Protein AF-A0A955DD51-F1 (afdb_monomer_lite)

Structure (mmCIF, N/CA/C/O backbone):
data_AF-A0A955DD51-F1
#
_entry.id   AF-A0A955DD51-F1
#
loop_
_ato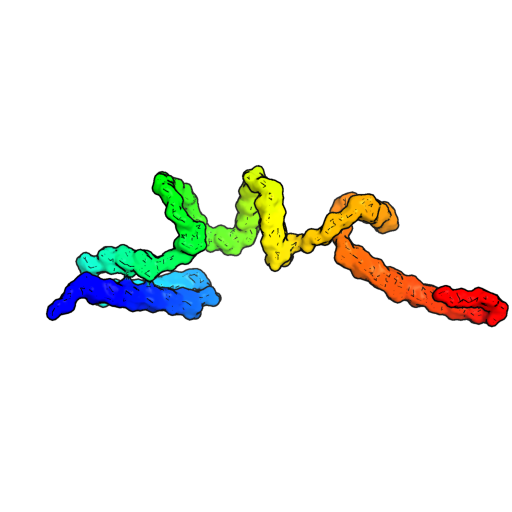m_site.group_PDB
_atom_site.id
_atom_site.type_symbol
_atom_site.label_atom_id
_atom_site.label_alt_id
_atom_site.label_comp_id
_atom_site.label_asym_id
_atom_site.label_entity_id
_atom_site.label_seq_id
_atom_site.pdbx_PDB_ins_code
_atom_site.Cartn_x
_atom_site.Cartn_y
_atom_site.Cartn_z
_atom_site.occupancy
_atom_site.B_iso_or_equiv
_atom_site.auth_seq_id
_atom_site.auth_comp_id
_atom_site.auth_asym_id
_atom_site.auth_atom_id
_atom_site.pdbx_PDB_model_num
ATOM 1 N N . MET A 1 1 ? -23.361 -19.196 46.916 1.00 44.22 1 MET A N 1
ATOM 2 C CA . MET A 1 1 ? -24.026 -18.060 46.249 1.00 44.22 1 MET A CA 1
ATOM 3 C C . MET A 1 1 ? -22.933 -17.326 45.489 1.00 44.22 1 MET A C 1
ATOM 5 O O . MET A 1 1 ? -22.024 -16.816 46.130 1.00 44.22 1 MET A O 1
ATOM 9 N N . GLY A 1 2 ? -22.883 -17.480 44.163 1.00 57.22 2 GLY A N 1
ATOM 10 C CA . GLY A 1 2 ? -21.822 -16.887 43.344 1.00 57.22 2 GLY A CA 1
ATOM 11 C C . GLY A 1 2 ? -21.969 -15.371 43.321 1.00 57.22 2 GLY A C 1
ATOM 12 O O . GLY A 1 2 ? -23.087 -14.872 43.263 1.00 57.22 2 GLY A O 1
ATOM 13 N N . ASP A 1 3 ? -20.855 -14.658 43.424 1.00 72.94 3 ASP A N 1
ATOM 14 C CA . ASP A 1 3 ? -20.822 -13.202 43.313 1.00 72.94 3 ASP A CA 1
ATOM 15 C C . ASP A 1 3 ? -21.352 -12.790 41.921 1.00 72.94 3 ASP A C 1
ATOM 17 O O . ASP A 1 3 ? -20.747 -13.193 40.918 1.00 72.94 3 ASP A O 1
ATOM 21 N N . PRO A 1 4 ? -22.477 -12.051 41.823 1.00 72.69 4 PRO A N 1
ATOM 22 C CA . PRO A 1 4 ? -23.107 -11.711 40.545 1.00 72.69 4 PRO A CA 1
ATOM 23 C C . PRO A 1 4 ? -22.164 -10.935 39.616 1.00 72.69 4 PRO A C 1
ATOM 25 O O . PRO A 1 4 ? -22.251 -11.078 38.398 1.00 72.69 4 PRO A O 1
ATOM 28 N N . ALA A 1 5 ? -21.201 -10.192 40.173 1.00 72.69 5 ALA A N 1
ATOM 29 C CA . ALA A 1 5 ? -20.178 -9.500 39.395 1.00 72.69 5 ALA A CA 1
ATOM 30 C C . ALA A 1 5 ? -19.213 -10.475 38.694 1.00 72.69 5 ALA A C 1
ATOM 32 O O . ALA A 1 5 ? -18.822 -10.263 37.548 1.00 72.69 5 ALA A O 1
ATOM 33 N N . ARG A 1 6 ? -18.852 -11.590 39.346 1.00 76.81 6 ARG A N 1
ATOM 34 C CA . ARG A 1 6 ? -17.963 -12.607 38.754 1.00 76.81 6 ARG A CA 1
ATOM 35 C C . ARG A 1 6 ? -18.651 -13.420 37.666 1.00 76.81 6 ARG A C 1
ATOM 37 O O . ARG A 1 6 ? -17.994 -13.817 36.707 1.00 76.81 6 ARG A O 1
ATOM 44 N N . GLU A 1 7 ? -19.943 -13.690 37.825 1.00 80.75 7 GLU A N 1
ATOM 45 C CA . GLU A 1 7 ? -20.720 -14.405 36.811 1.00 80.75 7 GLU A CA 1
ATOM 46 C C . GLU A 1 7 ? -20.885 -13.551 35.550 1.00 80.75 7 GLU A C 1
ATOM 48 O O . GLU A 1 7 ? -20.634 -14.030 34.445 1.00 8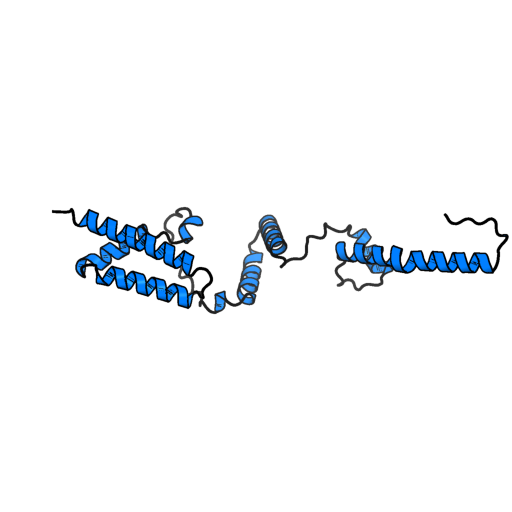0.75 7 GLU A O 1
ATOM 53 N N . ARG A 1 8 ? -21.161 -12.251 35.718 1.00 78.44 8 ARG A N 1
ATOM 54 C CA . ARG A 1 8 ? -21.202 -11.294 34.608 1.00 78.44 8 ARG A CA 1
ATOM 55 C C . ARG A 1 8 ? -19.861 -11.186 33.887 1.00 78.44 8 ARG A C 1
ATOM 57 O O . ARG A 1 8 ? -19.821 -11.353 32.673 1.00 78.44 8 ARG A O 1
ATOM 64 N N . ALA A 1 9 ? -18.755 -11.034 34.618 1.00 80.56 9 ALA A N 1
ATOM 65 C CA . ALA A 1 9 ? -17.420 -10.959 34.022 1.00 80.56 9 ALA A CA 1
ATOM 66 C C . ALA A 1 9 ? -17.069 -12.207 33.183 1.00 80.56 9 ALA A C 1
ATOM 68 O O . ALA A 1 9 ? -16.440 -12.105 32.129 1.00 80.56 9 ALA A O 1
ATOM 69 N N . ARG A 1 10 ? -17.507 -13.402 33.610 1.00 83.31 10 ARG A N 1
ATOM 70 C CA . ARG A 1 10 ? -17.346 -14.642 32.828 1.00 83.31 10 ARG A CA 1
ATOM 71 C C . ARG A 1 10 ? -18.184 -14.632 31.555 1.00 83.31 10 ARG A C 1
ATOM 73 O O . ARG A 1 10 ? -17.684 -15.030 30.503 1.00 83.31 10 ARG A O 1
ATOM 80 N N . GLN A 1 11 ? -19.434 -14.183 31.639 1.00 83.19 11 GLN A N 1
ATOM 81 C CA . GLN A 1 11 ? -20.319 -14.066 30.479 1.00 83.19 11 GLN A CA 1
ATOM 82 C C . GLN A 1 11 ? -19.786 -13.047 29.468 1.00 83.19 11 GLN A C 1
ATOM 84 O O . GLN A 1 11 ? -19.757 -13.333 28.270 1.00 83.19 11 GLN A O 1
ATOM 89 N N . VAL A 1 12 ? -19.283 -11.909 29.946 1.00 86.00 12 VAL A N 1
ATOM 90 C CA . VAL A 1 12 ? -18.617 -10.887 29.133 1.00 86.00 12 VAL A CA 1
ATOM 91 C C . VAL A 1 12 ? -17.391 -11.471 28.431 1.00 86.00 12 VAL A C 1
ATOM 93 O O . VAL A 1 12 ? -17.285 -11.382 27.211 1.00 86.00 12 VAL A O 1
ATOM 96 N N . ALA A 1 13 ? -16.501 -12.149 29.162 1.00 83.69 13 ALA A N 1
ATOM 97 C CA . ALA A 1 13 ? -15.299 -12.751 28.582 1.00 83.69 13 ALA A CA 1
ATOM 98 C C . ALA A 1 13 ? -15.627 -13.829 27.533 1.00 83.69 13 ALA A C 1
ATOM 100 O O . ALA A 1 13 ? -14.990 -13.893 26.479 1.00 83.69 13 ALA A O 1
ATOM 101 N N . SER A 1 14 ? -16.641 -14.659 27.797 1.00 85.25 14 SER A N 1
ATOM 102 C CA . SER A 1 14 ? -17.125 -15.669 26.850 1.00 85.25 14 SER A CA 1
ATOM 103 C C . SER A 1 14 ? -17.685 -15.025 25.581 1.00 85.25 14 SER A C 1
ATOM 105 O O . SER A 1 14 ? -17.377 -15.477 24.479 1.00 85.25 14 SER A O 1
ATOM 107 N N . THR A 1 15 ? -18.486 -13.969 25.729 1.00 86.19 15 THR A N 1
ATOM 108 C CA . THR A 1 15 ? -19.096 -13.243 24.606 1.00 86.19 15 THR A CA 1
ATOM 109 C C . THR A 1 15 ? -18.028 -12.530 23.782 1.00 86.19 15 THR A C 1
ATOM 111 O O . THR A 1 15 ? -17.986 -12.698 22.568 1.00 86.19 15 THR A O 1
ATOM 114 N N . ALA A 1 16 ? -17.079 -11.845 24.424 1.00 85.94 16 ALA A N 1
ATOM 115 C CA . ALA A 1 16 ? -15.953 -11.206 23.746 1.00 85.94 16 ALA A CA 1
ATOM 116 C C . ALA A 1 16 ? -15.126 -12.212 22.930 1.00 85.94 16 ALA A C 1
ATOM 118 O O . ALA A 1 16 ? -14.767 -11.941 21.787 1.00 85.94 16 ALA A O 1
ATOM 119 N N . ASN A 1 17 ? -14.847 -13.399 23.478 1.00 85.50 17 ASN A N 1
ATOM 120 C CA . ASN A 1 17 ? -14.121 -14.434 22.741 1.00 85.50 17 ASN A CA 1
ATOM 121 C C . ASN A 1 17 ? -14.920 -14.953 21.534 1.00 85.50 17 ASN A C 1
ATOM 123 O O . ASN A 1 17 ? -14.366 -15.179 20.462 1.00 85.50 17 ASN A O 1
ATOM 127 N N . ARG A 1 18 ? -16.238 -15.099 21.689 1.00 85.69 18 ARG A N 1
ATOM 128 C CA . ARG A 1 18 ? -17.134 -15.531 20.614 1.00 85.69 18 ARG A CA 1
ATOM 129 C C . ARG A 1 18 ? -17.194 -14.514 19.477 1.00 85.69 18 ARG A C 1
ATOM 131 O O . ARG A 1 18 ? -17.066 -14.902 18.322 1.00 85.69 18 ARG A O 1
ATOM 138 N N . LEU A 1 19 ? -17.288 -13.228 19.805 1.00 88.31 19 LEU A N 1
ATOM 139 C CA . LEU A 1 19 ? -17.237 -12.145 18.823 1.00 88.31 19 LEU A CA 1
ATOM 140 C C . LEU A 1 19 ? -15.903 -12.129 18.063 1.00 88.31 19 LEU A C 1
ATOM 142 O O . LEU A 1 19 ? -15.889 -11.863 16.865 1.00 88.31 19 LEU A O 1
ATOM 146 N N . ARG A 1 20 ? -14.783 -12.472 18.718 1.00 86.75 20 ARG A N 1
ATOM 147 C CA . ARG A 1 20 ? -13.480 -12.590 18.038 1.00 86.75 20 ARG A CA 1
ATOM 148 C C . ARG A 1 20 ? -13.462 -13.748 17.045 1.00 86.75 20 ARG A C 1
ATOM 150 O O . ARG A 1 20 ? -12.916 -13.589 15.963 1.00 86.75 20 ARG A O 1
ATOM 157 N N . LEU A 1 21 ? -14.070 -14.883 17.389 1.00 86.50 21 LEU A N 1
ATOM 158 C CA . LEU A 1 21 ? -14.201 -16.010 16.461 1.00 86.50 21 LEU A CA 1
ATOM 159 C C . LEU A 1 21 ? -15.057 -15.635 15.250 1.00 86.50 21 LEU A C 1
ATOM 161 O O . LEU A 1 21 ? -14.635 -15.879 14.131 1.00 86.50 21 LEU A O 1
ATOM 165 N N . VAL A 1 22 ? -16.183 -14.944 15.455 1.00 86.81 22 VAL A N 1
ATOM 166 C CA . VAL A 1 22 ? -17.022 -14.443 14.351 1.00 86.81 22 VAL A CA 1
ATOM 167 C C . VAL A 1 22 ? -16.236 -13.482 13.448 1.00 86.81 22 VAL A C 1
ATOM 169 O O . VAL A 1 22 ? -16.310 -13.585 12.230 1.00 86.81 22 VAL A O 1
ATOM 172 N N . GLN A 1 23 ? -15.427 -12.580 14.008 1.00 84.12 23 GLN A N 1
ATOM 173 C CA . GLN A 1 23 ? -14.566 -11.705 13.199 1.00 84.12 23 GLN A CA 1
ATOM 174 C C . GLN A 1 23 ? -13.557 -12.482 12.341 1.00 84.12 23 GLN A C 1
ATOM 176 O O . GLN A 1 23 ? -13.276 -12.068 11.221 1.00 84.12 23 GLN A O 1
ATOM 181 N N . ILE A 1 24 ? -13.012 -13.586 12.860 1.00 86.44 24 ILE A N 1
ATOM 182 C CA . ILE A 1 24 ? -12.052 -14.435 12.141 1.00 86.44 24 ILE A CA 1
ATOM 183 C C . ILE A 1 24 ? -12.766 -15.261 11.064 1.00 86.44 24 ILE A C 1
ATOM 185 O O . ILE A 1 24 ? -12.338 -15.258 9.915 1.00 86.44 24 ILE A O 1
ATOM 189 N N . ASP A 1 25 ? -13.864 -15.928 11.421 1.00 85.25 25 ASP A N 1
ATOM 190 C CA . ASP A 1 25 ? -14.600 -16.836 10.535 1.00 85.25 25 ASP A CA 1
ATOM 191 C C . ASP A 1 25 ? -15.252 -16.094 9.355 1.00 85.25 25 ASP A C 1
ATOM 193 O O . ASP A 1 25 ? -15.393 -16.655 8.272 1.00 85.25 25 ASP A O 1
ATOM 197 N N . PHE A 1 26 ? -15.618 -14.822 9.547 1.00 86.06 26 PHE A N 1
ATOM 198 C CA . PHE A 1 26 ? -16.271 -13.977 8.540 1.00 86.06 26 PHE A CA 1
ATOM 199 C C . PHE A 1 26 ? -15.353 -12.849 8.027 1.00 86.06 26 PHE A C 1
ATOM 201 O O . PHE A 1 26 ? -15.831 -11.803 7.571 1.00 86.06 26 PHE A O 1
ATOM 208 N N . ALA A 1 27 ? -14.030 -13.031 8.102 1.00 82.56 27 ALA A N 1
ATOM 209 C CA . ALA A 1 27 ? -13.045 -12.046 7.643 1.00 82.56 27 ALA A CA 1
ATOM 210 C C . ALA A 1 27 ? -13.078 -11.818 6.117 1.00 82.56 27 ALA A C 1
ATOM 212 O O . ALA A 1 27 ? -12.857 -10.692 5.667 1.00 82.56 27 ALA A O 1
ATOM 213 N N . ASP A 1 28 ? -13.407 -12.853 5.342 1.00 84.44 28 ASP A N 1
ATOM 214 C CA . ASP A 1 28 ? -13.476 -12.804 3.872 1.00 84.44 28 ASP A CA 1
ATOM 215 C C . ASP A 1 28 ? -14.855 -12.370 3.342 1.00 84.44 28 ASP A C 1
ATOM 217 O O . ASP A 1 28 ? -15.022 -12.084 2.157 1.00 84.44 28 ASP A O 1
ATOM 221 N N . GLU A 1 29 ? -15.850 -12.303 4.227 1.00 89.44 29 GLU A N 1
ATOM 222 C CA . GLU A 1 29 ? -17.224 -11.929 3.897 1.00 89.44 29 GLU A CA 1
ATOM 223 C C . GLU A 1 29 ? -17.411 -10.409 3.862 1.00 89.44 29 GLU A C 1
ATOM 225 O O . GLU A 1 29 ? -16.611 -9.637 4.410 1.00 89.44 29 GLU A O 1
ATOM 230 N N . SER A 1 30 ? -18.503 -9.967 3.229 1.00 86.31 30 SER A N 1
ATOM 231 C CA . SER A 1 30 ? -18.831 -8.542 3.129 1.00 86.31 30 SER A CA 1
ATOM 232 C C . SER A 1 30 ? -19.012 -7.907 4.520 1.00 86.31 30 SER A C 1
ATOM 234 O O . SER A 1 30 ? -19.438 -8.577 5.468 1.00 86.31 30 SER A O 1
ATOM 236 N N . PRO A 1 31 ? -18.721 -6.601 4.673 1.00 78.81 31 PRO A N 1
ATOM 237 C CA . PRO A 1 31 ? -18.843 -5.926 5.963 1.00 78.81 31 PRO A CA 1
ATOM 238 C C . PRO A 1 31 ? -20.282 -5.943 6.497 1.00 78.81 31 PRO A C 1
ATOM 240 O O . PRO A 1 31 ? -20.473 -6.058 7.703 1.00 78.81 31 PRO A O 1
ATOM 243 N N . GLU A 1 32 ? -21.289 -5.896 5.620 1.00 83.50 32 GLU A N 1
ATOM 244 C CA . GLU A 1 32 ? -22.702 -5.995 6.004 1.00 83.50 32 GLU A CA 1
ATOM 245 C C . GLU A 1 32 ? -23.035 -7.373 6.584 1.00 83.50 32 GLU A C 1
ATOM 247 O O . GLU A 1 32 ? -23.684 -7.472 7.624 1.00 83.50 32 GLU A O 1
ATOM 252 N N . VAL A 1 33 ? -22.551 -8.440 5.938 1.00 81.69 33 VAL A N 1
ATOM 253 C CA . VAL A 1 33 ? -22.745 -9.820 6.400 1.00 81.69 33 VAL A CA 1
ATOM 254 C C . VAL A 1 33 ? -22.064 -10.013 7.754 1.00 81.69 33 VAL A C 1
ATOM 256 O O . VAL A 1 33 ? -22.681 -10.506 8.697 1.00 81.69 33 VAL A O 1
ATOM 259 N N . ARG A 1 34 ? -20.820 -9.547 7.890 1.00 84.19 34 ARG A N 1
ATOM 260 C CA . ARG A 1 34 ? -20.068 -9.606 9.148 1.00 84.19 34 ARG A CA 1
ATOM 261 C C . ARG A 1 34 ? -20.761 -8.843 10.275 1.00 84.19 34 ARG A C 1
ATOM 263 O O . ARG A 1 34 ? -20.853 -9.353 11.389 1.00 84.19 34 ARG A O 1
ATOM 270 N N . GLN A 1 35 ? -21.266 -7.641 9.994 1.00 84.44 35 GLN A N 1
ATOM 271 C CA . GLN A 1 35 ? -21.995 -6.833 10.968 1.00 84.44 35 GLN A CA 1
ATOM 272 C C . GLN A 1 35 ? -23.255 -7.550 11.456 1.00 84.44 35 GLN A C 1
ATOM 274 O O . GLN A 1 35 ? -23.498 -7.569 12.661 1.00 84.44 35 GLN A O 1
ATOM 279 N N . GLN A 1 36 ? -24.012 -8.179 10.554 1.00 89.00 36 GLN A N 1
ATOM 280 C CA . GLN A 1 36 ? -25.213 -8.922 10.930 1.00 89.00 36 GLN A CA 1
ATOM 281 C C . GLN A 1 36 ? -24.893 -10.039 11.932 1.00 89.00 36 GLN A C 1
ATOM 283 O O . GLN A 1 36 ? -25.526 -10.115 12.980 1.00 89.00 36 GLN A O 1
ATOM 288 N N . TYR A 1 37 ? -23.856 -10.843 11.679 1.00 89.00 37 TYR A N 1
ATOM 289 C CA . TYR A 1 37 ? -23.474 -11.924 12.595 1.00 89.00 37 TYR A CA 1
ATOM 290 C C . TYR A 1 37 ? -23.003 -11.427 13.967 1.00 89.00 37 TYR A C 1
ATOM 292 O O . TYR A 1 37 ? -23.252 -12.079 14.982 1.00 89.00 37 TYR A O 1
ATOM 300 N N . LEU A 1 38 ? -22.333 -10.274 14.022 1.00 87.12 38 LEU A N 1
ATOM 301 C CA . LEU A 1 38 ? -21.928 -9.666 15.291 1.00 87.12 38 LEU A CA 1
ATOM 302 C C . LEU A 1 38 ? -23.137 -9.174 16.087 1.00 87.12 38 LEU A C 1
ATOM 304 O O . LEU A 1 38 ? -23.196 -9.397 17.295 1.00 87.12 38 LEU A O 1
ATOM 308 N N . VAL A 1 39 ? -24.100 -8.537 15.414 1.00 88.31 39 VAL A N 1
ATOM 309 C CA . VAL A 1 39 ? -25.355 -8.094 16.033 1.00 88.31 39 VAL A CA 1
ATOM 310 C C . VAL A 1 39 ? -26.128 -9.296 16.570 1.00 88.31 39 VAL A C 1
ATOM 312 O O . VAL A 1 39 ? -26.482 -9.298 17.747 1.00 88.31 39 VAL A O 1
ATOM 315 N N . ASP A 1 40 ? -26.293 -10.350 15.770 1.00 89.75 40 ASP A N 1
ATOM 316 C CA . ASP A 1 40 ? -27.010 -11.565 16.168 1.00 89.75 40 ASP A CA 1
ATOM 317 C C . ASP A 1 40 ? -26.376 -12.235 17.405 1.00 89.75 40 ASP A C 1
ATOM 319 O O . ASP A 1 40 ? -27.076 -12.737 18.294 1.00 89.75 40 ASP A O 1
ATOM 323 N N . GLU A 1 41 ? -25.042 -12.241 17.500 1.00 89.19 41 GLU A N 1
ATOM 324 C CA . GLU A 1 41 ? -24.333 -12.825 18.643 1.00 89.19 41 GLU A CA 1
ATOM 325 C C . GLU A 1 41 ? -24.455 -11.951 19.906 1.00 89.19 41 GLU A C 1
ATOM 327 O O . GLU A 1 41 ? -24.648 -12.483 21.005 1.00 89.19 41 GLU A O 1
ATOM 332 N N . ILE A 1 42 ? -24.427 -10.618 19.768 1.00 89.06 42 ILE A N 1
ATOM 333 C CA . ILE A 1 42 ? -24.686 -9.687 20.879 1.00 89.06 42 ILE A CA 1
ATOM 334 C C . ILE A 1 42 ? -26.138 -9.816 21.355 1.00 89.06 42 ILE A C 1
ATOM 336 O O . ILE A 1 42 ? -26.375 -9.917 22.559 1.00 89.06 42 ILE A O 1
ATOM 340 N N . GLU A 1 43 ? -27.113 -9.878 20.447 1.00 89.81 43 GLU A N 1
ATOM 341 C CA . GLU A 1 43 ? -28.526 -10.069 20.792 1.00 89.81 43 GLU A CA 1
ATOM 342 C C . GLU A 1 43 ? -28.754 -11.392 21.530 1.00 89.81 43 GLU A C 1
ATOM 344 O O . GLU A 1 43 ? -29.445 -11.437 22.555 1.00 89.81 43 GLU A O 1
ATOM 349 N N . ARG A 1 44 ? -28.107 -12.474 21.080 1.00 87.44 44 ARG A N 1
ATOM 350 C CA . ARG A 1 44 ? -28.115 -13.756 21.795 1.00 87.44 44 ARG A CA 1
ATOM 351 C C . ARG A 1 44 ? -27.547 -13.640 23.200 1.00 87.44 44 ARG A C 1
ATOM 353 O O . ARG A 1 44 ? -28.128 -14.221 24.119 1.00 87.44 44 ARG A O 1
ATOM 360 N N . ALA A 1 45 ? -26.450 -12.915 23.388 1.00 86.31 45 ALA A N 1
ATOM 361 C CA . ALA A 1 45 ? -25.880 -12.695 24.712 1.00 86.31 45 ALA A CA 1
ATOM 362 C C . ALA A 1 45 ? -26.830 -11.868 25.599 1.00 86.31 45 ALA A C 1
ATOM 364 O O . ALA A 1 45 ? -27.141 -12.283 26.713 1.00 86.31 45 ALA A O 1
ATOM 365 N N . LEU A 1 46 ? -27.390 -10.774 25.075 1.00 87.31 46 LEU A N 1
ATOM 366 C CA . LEU A 1 46 ? -28.332 -9.903 25.788 1.00 87.31 46 LEU A CA 1
ATOM 367 C C . LEU A 1 46 ? -29.647 -10.595 26.161 1.00 87.31 46 LEU A C 1
ATOM 369 O O . LEU A 1 46 ? -30.250 -10.255 27.181 1.00 87.31 46 LEU A O 1
ATOM 373 N N . SER A 1 47 ? -30.088 -11.579 25.373 1.00 86.44 47 SER A N 1
ATOM 374 C CA . SER A 1 47 ? -31.275 -12.384 25.689 1.00 86.44 47 SER A CA 1
ATOM 375 C C . SER A 1 47 ? -31.113 -13.224 26.964 1.00 86.44 47 SER A C 1
ATOM 377 O O . SER A 1 47 ? -32.107 -13.579 27.594 1.00 86.44 47 SER A O 1
ATOM 379 N N . ARG A 1 48 ? -29.868 -13.521 27.361 1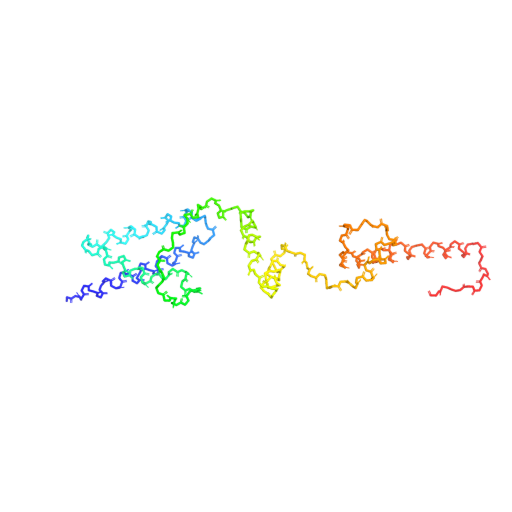.00 83.81 48 ARG A N 1
ATOM 380 C CA . ARG A 1 48 ? -29.522 -14.310 28.555 1.00 83.81 48 ARG A CA 1
ATOM 381 C C . ARG A 1 48 ? -29.202 -13.445 29.775 1.00 83.81 48 ARG A C 1
ATOM 383 O O . ARG A 1 48 ? -29.037 -13.989 30.863 1.00 83.81 48 ARG A O 1
ATOM 390 N N . THR A 1 49 ? -29.119 -12.130 29.589 1.00 84.44 49 THR A N 1
ATOM 391 C CA . THR A 1 49 ? -28.789 -11.155 30.630 1.00 84.44 49 THR A CA 1
ATOM 392 C C . THR A 1 49 ? -30.057 -10.460 31.119 1.00 84.44 49 THR A C 1
ATOM 394 O O . THR A 1 49 ? -30.906 -10.054 30.316 1.00 84.44 49 THR A O 1
ATOM 397 N N . ASP A 1 50 ? -30.170 -10.289 32.439 1.00 84.94 50 ASP A N 1
ATOM 398 C CA . ASP A 1 50 ? -31.268 -9.541 33.055 1.00 84.94 50 ASP A CA 1
ATOM 399 C C . ASP A 1 50 ? -31.364 -8.118 32.477 1.00 84.94 50 ASP A C 1
ATOM 401 O O . ASP A 1 50 ? -30.323 -7.479 32.299 1.00 84.94 50 ASP A O 1
ATOM 405 N N . PRO A 1 51 ? -32.577 -7.584 32.226 1.00 82.94 51 PRO A N 1
ATOM 406 C CA . PRO A 1 51 ? -32.773 -6.260 31.630 1.00 82.94 51 PRO A CA 1
ATOM 407 C C . PRO A 1 51 ? -31.990 -5.144 32.332 1.00 82.94 51 PRO A C 1
ATOM 409 O O . PRO A 1 51 ? -31.332 -4.354 31.661 1.00 82.94 51 PRO A O 1
ATOM 412 N N . ASP A 1 52 ? -31.980 -5.154 33.666 1.00 83.50 52 ASP A N 1
ATOM 413 C CA . ASP A 1 52 ? -31.309 -4.149 34.503 1.00 83.50 52 ASP A CA 1
ATOM 414 C C . ASP A 1 52 ? -29.774 -4.253 34.459 1.00 83.50 52 ASP A C 1
ATOM 416 O O . ASP A 1 52 ? -29.066 -3.336 34.867 1.00 83.50 52 ASP A O 1
ATOM 420 N N . GLN A 1 53 ? -29.238 -5.374 33.968 1.00 81.62 53 GLN A N 1
ATOM 421 C CA . GLN A 1 53 ? -27.799 -5.631 33.874 1.00 81.62 53 GLN A CA 1
ATOM 422 C C . GLN A 1 53 ? -27.257 -5.484 32.448 1.00 81.62 53 GLN A C 1
ATOM 424 O O . GLN A 1 53 ? -26.043 -5.563 32.257 1.00 81.62 53 GLN A O 1
ATOM 429 N N . ARG A 1 54 ? -28.120 -5.267 31.445 1.00 85.19 54 ARG A N 1
ATOM 430 C CA . ARG A 1 54 ? -27.716 -5.178 30.031 1.00 85.19 54 ARG A CA 1
ATOM 431 C C . ARG A 1 54 ? -26.772 -4.017 29.765 1.00 85.19 54 ARG A C 1
ATOM 433 O O . ARG A 1 54 ? -25.799 -4.190 29.043 1.00 85.19 54 ARG A O 1
ATOM 440 N N . GLU A 1 55 ? -27.036 -2.862 30.364 1.00 84.88 55 GLU A N 1
ATOM 441 C CA . GLU A 1 55 ? -26.1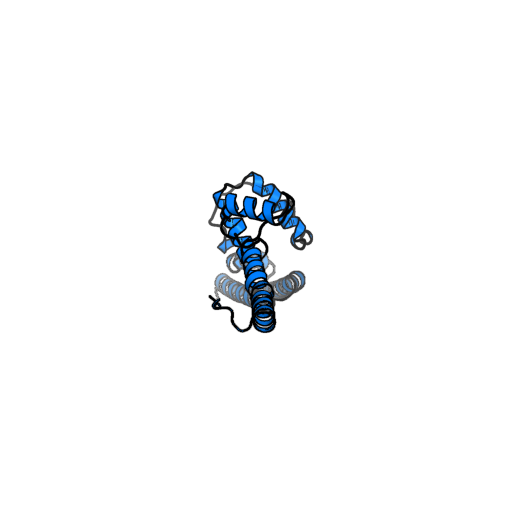98 -1.675 30.186 1.00 84.88 55 GLU A CA 1
ATOM 442 C C . GLU A 1 55 ? -24.789 -1.899 30.751 1.00 84.88 55 GLU A C 1
ATOM 444 O O . GLU A 1 55 ? -23.801 -1.723 30.041 1.00 84.88 55 GLU A O 1
ATOM 449 N N . ALA A 1 56 ? -24.693 -2.400 31.987 1.00 83.62 56 ALA A N 1
ATOM 450 C CA . ALA A 1 56 ? -23.414 -2.744 32.607 1.00 83.62 56 ALA A CA 1
ATOM 451 C C . ALA A 1 56 ? -22.672 -3.848 31.832 1.00 83.62 56 ALA A C 1
ATOM 453 O O . ALA A 1 56 ? -21.459 -3.782 31.658 1.00 83.62 56 ALA A O 1
ATOM 454 N N . PHE A 1 57 ? -23.399 -4.847 31.325 1.00 86.75 57 PHE A N 1
ATOM 455 C CA . PHE A 1 57 ? -22.836 -5.908 30.492 1.00 86.75 57 PHE A CA 1
ATOM 456 C C . PHE A 1 57 ? -22.240 -5.369 29.186 1.00 86.75 57 PHE A C 1
ATOM 458 O O . PHE A 1 57 ? -21.143 -5.776 28.819 1.00 86.75 57 PHE A O 1
ATOM 465 N N . LEU A 1 58 ? -22.932 -4.459 28.491 1.00 86.06 58 LEU A N 1
ATOM 466 C CA . LEU A 1 58 ? -22.438 -3.867 27.243 1.00 86.06 58 LEU A CA 1
ATOM 467 C C . LEU A 1 58 ? -21.206 -2.991 27.472 1.00 86.06 58 LEU A C 1
ATOM 469 O O . LEU A 1 58 ? -20.257 -3.092 26.701 1.00 86.06 58 LEU A O 1
ATOM 473 N N . GLN A 1 59 ? -21.186 -2.205 28.551 1.00 84.56 59 GLN A N 1
ATOM 474 C CA . GLN A 1 59 ? -20.010 -1.419 28.933 1.00 84.56 59 GLN A CA 1
ATOM 475 C C . GLN A 1 59 ? -18.806 -2.328 29.215 1.00 84.56 59 GLN A C 1
ATOM 477 O O . GLN A 1 59 ? -17.723 -2.121 28.678 1.00 84.56 59 GLN A O 1
ATOM 482 N N . GLU A 1 60 ? -18.987 -3.384 30.015 1.00 85.00 60 GLU A N 1
ATOM 483 C CA . GLU A 1 60 ? -17.922 -4.358 30.287 1.00 85.00 60 GLU A CA 1
ATOM 484 C C . GLU A 1 60 ? -17.478 -5.104 29.012 1.00 85.00 60 GLU A C 1
ATOM 486 O O . GLU A 1 60 ? -16.290 -5.395 28.844 1.00 85.00 60 GLU A O 1
ATOM 491 N N . LEU A 1 61 ? -18.409 -5.392 28.097 1.00 86.19 61 LEU A N 1
ATOM 492 C CA . LEU A 1 61 ? -18.128 -6.029 26.811 1.00 86.19 61 LEU A CA 1
ATOM 493 C C . LEU A 1 61 ? -17.310 -5.133 25.885 1.00 86.19 61 LEU A C 1
ATOM 495 O O . LEU A 1 61 ? -16.396 -5.641 25.243 1.00 86.19 61 LEU A O 1
ATOM 499 N N . GLU A 1 62 ? -17.581 -3.832 25.854 1.00 84.44 62 GLU A N 1
ATOM 500 C CA . GLU A 1 62 ? -16.789 -2.850 25.110 1.00 84.44 62 GLU A CA 1
ATOM 501 C C . GLU A 1 62 ? -15.329 -2.833 25.591 1.00 84.44 62 GLU A C 1
ATOM 503 O O . GLU A 1 62 ? -14.407 -2.907 24.782 1.00 84.44 62 GLU A O 1
ATOM 508 N N . TYR A 1 63 ? -15.095 -2.860 26.909 1.00 80.19 63 TYR A N 1
ATOM 509 C CA . TYR A 1 63 ? -13.737 -2.974 27.460 1.00 80.19 63 TYR A CA 1
ATOM 510 C C . TYR A 1 63 ? -13.070 -4.323 27.149 1.00 80.19 63 TYR A C 1
ATOM 512 O O . TYR A 1 63 ? -11.856 -4.390 26.941 1.00 80.19 63 TYR A O 1
ATOM 520 N N . ALA A 1 64 ? -13.835 -5.418 27.154 1.00 78.69 64 ALA A N 1
ATOM 521 C CA . ALA A 1 64 ? -13.313 -6.766 26.933 1.00 78.69 64 ALA A CA 1
ATOM 522 C C . ALA A 1 64 ? -13.109 -7.105 25.448 1.00 78.69 64 ALA A C 1
ATOM 524 O O . ALA A 1 64 ? -12.316 -7.995 25.122 1.00 78.69 64 ALA A O 1
ATOM 525 N N . PHE A 1 65 ? -13.812 -6.428 24.544 1.00 76.75 65 PHE A N 1
ATOM 526 C CA . PHE A 1 65 ? -13.727 -6.597 23.102 1.00 76.75 65 PHE A CA 1
ATOM 527 C C . PHE A 1 65 ? -12.995 -5.390 22.496 1.00 76.75 65 PHE A C 1
ATOM 529 O O . PHE A 1 65 ? -13.642 -4.432 22.084 1.00 76.75 65 PHE A O 1
ATOM 536 N N . PRO A 1 66 ? -11.647 -5.400 22.458 1.00 62.84 66 PRO A N 1
ATOM 537 C CA . PRO A 1 66 ? -10.894 -4.262 21.952 1.00 62.84 66 PRO A CA 1
ATOM 538 C C . PRO A 1 66 ? -11.274 -4.001 20.494 1.00 62.84 66 PRO A C 1
ATOM 540 O O . PRO A 1 66 ? -11.106 -4.873 19.638 1.00 62.84 66 PRO A O 1
ATOM 543 N N . THR A 1 67 ? -11.769 -2.794 20.214 1.00 54.53 67 THR A N 1
ATOM 544 C CA . THR A 1 67 ? -11.803 -2.269 18.854 1.00 54.53 67 THR A CA 1
ATOM 545 C C . THR A 1 67 ? -10.367 -2.249 18.346 1.00 54.53 67 THR A C 1
ATOM 547 O O . THR A 1 67 ? -9.438 -1.811 19.029 1.00 54.53 67 THR A O 1
ATOM 550 N N . TRP A 1 68 ? -10.162 -2.768 17.141 1.00 50.38 68 TRP A N 1
ATOM 551 C CA . TRP A 1 68 ? -8.862 -2.789 16.471 1.00 50.38 68 TRP A CA 1
ATOM 552 C C . TRP A 1 68 ? -8.215 -1.385 16.347 1.00 50.38 68 TRP A C 1
ATOM 554 O O . TRP A 1 68 ? -7.016 -1.296 16.086 1.00 50.38 68 TRP A O 1
ATOM 564 N N . ASP A 1 69 ? -8.955 -0.302 16.624 1.00 46.88 69 ASP A N 1
ATOM 565 C CA . ASP A 1 69 ? -8.453 1.075 16.769 1.00 46.88 69 ASP A CA 1
ATOM 566 C C . ASP A 1 69 ? -7.406 1.240 17.889 1.00 46.88 69 ASP A C 1
ATOM 568 O O . ASP A 1 69 ? -6.549 2.128 17.831 1.00 46.88 69 ASP A O 1
ATOM 572 N N . ALA A 1 70 ? -7.409 0.360 18.896 1.00 43.50 70 ALA A N 1
ATOM 573 C CA . ALA A 1 70 ? -6.461 0.418 20.009 1.00 43.50 70 ALA A CA 1
ATOM 574 C C . ALA A 1 70 ? -5.023 -0.000 19.632 1.00 43.50 70 ALA A C 1
ATOM 576 O O . ALA A 1 70 ? -4.093 0.275 20.390 1.00 43.50 70 ALA A O 1
ATOM 577 N N . TRP A 1 71 ? -4.796 -0.619 18.463 1.00 41.38 71 TRP A N 1
ATOM 578 C CA . TRP A 1 71 ? -3.438 -0.910 17.966 1.00 41.38 71 TRP A CA 1
ATOM 579 C C . TRP A 1 71 ? -2.830 0.221 17.121 1.00 41.38 71 TRP A C 1
ATOM 581 O O . TRP A 1 71 ? -1.708 0.077 16.636 1.00 41.38 71 TRP A O 1
ATOM 591 N N . GLY A 1 72 ? -3.518 1.365 17.003 1.00 42.94 72 GLY A N 1
ATOM 592 C CA . GLY A 1 72 ? -3.018 2.559 16.310 1.00 42.94 72 GLY A CA 1
ATOM 593 C C . GLY A 1 72 ? -3.016 3.856 17.125 1.00 42.94 72 GLY A C 1
ATOM 594 O O . GLY A 1 72 ? -2.346 4.803 16.721 1.00 42.94 72 GLY A O 1
ATOM 595 N N . SER A 1 73 ? -3.703 3.919 18.267 1.00 34.47 73 SER A N 1
ATOM 596 C CA . SER A 1 73 ? -3.820 5.162 19.036 1.00 34.47 73 SER A CA 1
ATOM 597 C C . SER A 1 73 ? -3.340 4.976 20.472 1.00 34.47 73 SER A C 1
ATOM 599 O O . SER A 1 73 ? -4.034 4.435 21.330 1.00 34.47 73 SER A O 1
ATOM 601 N N . ALA A 1 74 ? -2.123 5.453 20.741 1.00 34.88 74 ALA A N 1
ATOM 602 C CA . ALA A 1 74 ? -1.721 5.822 22.093 1.00 34.88 74 ALA A CA 1
ATOM 603 C C . ALA A 1 74 ? -2.754 6.812 22.680 1.00 34.88 74 ALA A C 1
ATOM 605 O O . ALA A 1 74 ? -3.371 7.556 21.914 1.00 34.88 74 ALA A O 1
ATOM 606 N N . PRO A 1 75 ? -2.955 6.862 24.010 1.00 40.53 75 PRO A N 1
ATOM 607 C CA . PRO A 1 75 ? -3.948 7.745 24.610 1.00 40.53 75 PRO A CA 1
ATOM 608 C C . PRO A 1 75 ? -3.539 9.206 24.383 1.00 40.53 75 PRO A C 1
ATOM 610 O O . PRO A 1 75 ? -2.692 9.750 25.091 1.00 40.53 75 PRO A O 1
ATOM 613 N N . ALA A 1 76 ? -4.123 9.843 23.369 1.00 41.75 76 ALA A N 1
ATOM 614 C CA . ALA A 1 76 ? -4.038 11.281 23.193 1.00 41.75 76 ALA A CA 1
ATOM 615 C C . ALA A 1 76 ? -4.918 11.960 24.261 1.00 41.75 76 ALA A C 1
ATOM 617 O O . ALA A 1 76 ? -6.017 11.475 24.549 1.00 41.75 76 ALA A O 1
ATOM 618 N N . PRO A 1 77 ? -4.454 13.059 24.882 1.00 41.75 77 PRO A N 1
ATOM 619 C CA . PRO A 1 77 ? -5.228 13.776 25.886 1.00 41.75 77 PRO A CA 1
ATOM 620 C C . PRO A 1 77 ? -6.540 14.278 25.278 1.00 41.75 77 PRO A C 1
ATOM 622 O O . PRO A 1 77 ? -6.568 14.708 24.127 1.00 41.75 77 PRO A O 1
ATOM 625 N N . ALA A 1 78 ? -7.611 14.206 26.073 1.00 47.59 78 ALA A N 1
ATOM 626 C CA . ALA A 1 78 ? -8.976 14.570 25.711 1.00 47.59 78 ALA A CA 1
ATOM 627 C C . ALA A 1 78 ? -9.040 15.870 24.890 1.00 47.59 78 ALA A C 1
ATOM 629 O O . ALA A 1 78 ? -8.914 16.972 25.426 1.00 47.59 78 ALA A O 1
ATOM 630 N N . ALA A 1 79 ? -9.259 15.724 23.585 1.00 38.12 79 ALA A N 1
ATOM 631 C CA . ALA A 1 79 ? -9.607 16.809 22.687 1.00 38.12 79 ALA A CA 1
ATOM 632 C C . ALA A 1 79 ? -11.100 16.703 22.355 1.00 38.12 79 ALA A C 1
ATOM 634 O O . ALA A 1 79 ? -11.622 15.616 22.115 1.00 38.12 79 ALA A O 1
ATOM 635 N N . ALA A 1 80 ? -11.767 17.855 22.415 1.00 38.22 80 ALA A N 1
ATOM 636 C CA . ALA A 1 80 ? -13.190 18.087 22.187 1.00 38.22 80 ALA A CA 1
ATOM 637 C C . ALA A 1 80 ? -13.758 17.353 20.951 1.00 38.22 80 ALA A C 1
ATOM 639 O O . ALA A 1 80 ? -13.006 17.083 20.012 1.00 38.22 80 ALA A O 1
ATOM 640 N N . PRO A 1 81 ? -15.079 17.077 20.909 1.00 40.19 81 PRO A N 1
ATOM 641 C CA . PRO A 1 81 ? -15.705 16.346 19.813 1.00 40.19 81 PRO A CA 1
ATOM 642 C C . PRO A 1 81 ? -15.542 17.121 18.504 1.00 40.19 81 PRO A C 1
ATOM 644 O O . PRO A 1 81 ? -16.275 18.068 18.218 1.00 40.19 81 PRO A O 1
ATOM 647 N N . SER A 1 82 ? -14.557 16.721 17.704 1.00 37.59 82 SER A N 1
ATOM 648 C CA . SER A 1 82 ? -14.507 17.084 16.299 1.00 37.59 82 SER A CA 1
ATOM 649 C C . SER A 1 82 ? -15.581 16.257 15.611 1.00 37.59 82 SER A C 1
ATOM 651 O O . SER A 1 82 ? -15.504 15.029 15.566 1.00 37.59 82 SER A O 1
ATOM 653 N N . ALA A 1 83 ? -16.622 16.937 15.140 1.00 43.75 83 ALA A N 1
ATOM 654 C CA . ALA A 1 83 ? -17.608 16.370 14.243 1.00 43.75 83 ALA A CA 1
ATOM 655 C C . ALA A 1 83 ? -16.902 15.975 12.936 1.00 43.75 83 ALA A C 1
ATOM 657 O O . ALA A 1 83 ? -16.812 16.765 11.998 1.00 43.75 83 ALA A O 1
ATOM 658 N N . ALA A 1 84 ? -16.367 14.756 12.891 1.00 43.44 84 ALA A N 1
ATOM 659 C CA . ALA A 1 84 ? -16.067 14.103 11.632 1.00 43.44 84 ALA A CA 1
ATOM 660 C C . ALA A 1 84 ? -17.404 13.903 10.895 1.00 43.44 84 ALA A C 1
ATOM 662 O O . ALA A 1 84 ? -18.359 13.412 11.507 1.00 43.44 84 ALA A O 1
ATOM 663 N N . PRO A 1 85 ? -17.523 14.300 9.616 1.00 45.00 85 PRO A N 1
ATOM 664 C CA . PRO A 1 85 ? -18.695 13.940 8.839 1.00 45.00 85 PRO A CA 1
ATOM 665 C C . PRO A 1 85 ? -18.778 12.407 8.772 1.00 45.00 85 PRO A C 1
ATOM 667 O O . PRO A 1 85 ? -17.730 11.750 8.719 1.00 45.00 85 PRO A O 1
ATOM 670 N N . PRO A 1 86 ? -19.992 11.826 8.803 1.00 45.28 86 PRO A N 1
ATOM 671 C CA . PRO A 1 86 ? -20.166 10.394 8.617 1.00 45.28 86 PRO A CA 1
ATOM 672 C C . PRO A 1 86 ? -19.538 10.052 7.271 1.00 45.28 86 PRO A C 1
ATOM 674 O O . PRO A 1 86 ? -20.005 10.509 6.231 1.00 45.28 86 PRO A O 1
ATOM 677 N N . THR A 1 87 ? -18.415 9.339 7.296 1.00 46.97 87 THR A N 1
ATOM 678 C CA . THR A 1 87 ? -17.833 8.816 6.065 1.00 46.97 87 THR A CA 1
ATOM 679 C C . THR A 1 87 ? -18.803 7.731 5.632 1.00 46.97 87 THR A C 1
ATOM 681 O O . THR A 1 87 ? -18.931 6.699 6.289 1.00 46.97 87 THR A O 1
ATOM 684 N N . ASP A 1 88 ? -19.626 8.054 4.636 1.00 50.94 88 ASP A N 1
ATOM 685 C CA . ASP A 1 88 ? -20.613 7.137 4.092 1.00 50.94 88 ASP A CA 1
ATOM 686 C C . ASP A 1 88 ? -19.853 5.889 3.634 1.00 50.94 88 ASP A C 1
ATOM 688 O O . ASP A 1 88 ? -18.942 5.985 2.817 1.00 50.94 88 ASP A O 1
ATOM 692 N N . ALA A 1 89 ? -20.243 4.701 4.102 1.00 53.94 89 ALA A N 1
ATOM 693 C CA . ALA A 1 89 ? -19.609 3.421 3.745 1.00 53.94 89 ALA A CA 1
ATOM 694 C C . ALA A 1 89 ? -19.571 3.142 2.218 1.00 53.94 89 ALA A C 1
ATOM 696 O O . ALA A 1 89 ? -18.950 2.185 1.751 1.00 53.94 89 ALA A O 1
ATOM 697 N N . ARG A 1 90 ? -20.257 3.976 1.423 1.00 51.50 90 ARG A N 1
ATOM 698 C CA . ARG A 1 90 ? -20.202 4.017 -0.043 1.00 51.50 90 ARG A CA 1
ATOM 699 C C . ARG A 1 90 ? -18.962 4.737 -0.578 1.00 51.50 90 ARG A C 1
ATOM 701 O O . ARG A 1 90 ? -18.448 4.317 -1.608 1.00 51.50 90 ARG A O 1
ATOM 708 N N . GLU A 1 91 ? -18.492 5.783 0.097 1.00 52.97 91 GLU A N 1
ATOM 709 C CA . GLU A 1 91 ? -17.288 6.541 -0.272 1.00 52.97 91 GLU A CA 1
ATOM 710 C C . GLU A 1 91 ? -16.018 5.727 -0.004 1.00 52.97 91 GLU A C 1
ATOM 712 O O . GLU A 1 91 ? -15.093 5.749 -0.813 1.00 52.97 91 GLU A O 1
ATOM 717 N N . ASP A 1 92 ? -16.019 4.899 1.046 1.00 56.94 92 ASP A N 1
ATOM 718 C CA . ASP A 1 92 ? -14.898 4.003 1.362 1.00 56.94 92 ASP A CA 1
ATOM 719 C C . ASP A 1 92 ? -14.654 2.931 0.292 1.00 56.94 92 ASP A C 1
ATOM 721 O O . ASP A 1 92 ? -13.534 2.431 0.157 1.00 56.94 92 ASP A O 1
ATOM 725 N N . ARG A 1 93 ? -15.683 2.604 -0.502 1.00 58.12 93 ARG A N 1
ATOM 726 C CA . ARG A 1 93 ? -15.593 1.644 -1.610 1.00 58.12 93 ARG A CA 1
ATOM 727 C C . ARG A 1 93 ? -15.096 2.250 -2.919 1.00 58.12 93 ARG A C 1
ATOM 729 O O . ARG A 1 93 ? -14.862 1.478 -3.845 1.00 58.12 93 ARG A O 1
ATOM 736 N N . ASP A 1 94 ? -14.931 3.571 -3.024 1.00 75.19 94 ASP A N 1
ATOM 737 C CA . ASP A 1 94 ? -14.410 4.210 -4.237 1.00 75.19 94 ASP A CA 1
ATOM 738 C C . ASP A 1 94 ? -12.901 4.501 -4.100 1.00 75.19 94 ASP A C 1
ATOM 740 O O . ASP A 1 94 ? -12.504 5.446 -3.413 1.00 75.19 94 ASP A O 1
ATOM 744 N N . PRO A 1 95 ? -12.022 3.761 -4.803 1.00 69.88 95 PRO A N 1
ATOM 745 C CA . PRO A 1 95 ? -10.584 4.038 -4.810 1.00 69.88 95 PRO A CA 1
ATOM 746 C C . PRO A 1 95 ? -10.252 5.471 -5.264 1.00 69.88 95 PRO A C 1
ATOM 748 O O . PRO A 1 95 ? -9.248 6.053 -4.849 1.00 69.88 95 PRO A O 1
ATOM 751 N N . SER A 1 96 ? -11.113 6.067 -6.094 1.00 76.00 96 SER A N 1
ATOM 752 C CA . SER A 1 96 ? -10.962 7.421 -6.637 1.00 76.00 96 SER A CA 1
ATOM 753 C C . SER A 1 96 ? -11.193 8.507 -5.581 1.00 76.00 96 SER A C 1
ATOM 755 O O . SER A 1 96 ? -10.677 9.621 -5.708 1.00 76.00 96 SER A O 1
ATOM 757 N N . TYR A 1 97 ? -11.986 8.216 -4.548 1.00 78.56 97 TYR A N 1
ATOM 758 C CA . TYR A 1 97 ? -12.187 9.103 -3.403 1.00 78.56 97 TYR A CA 1
ATOM 759 C C . TYR A 1 97 ? -10.913 9.179 -2.557 1.00 78.56 97 TYR A C 1
ATOM 761 O O . TYR A 1 97 ? -10.407 10.272 -2.294 1.00 78.56 97 TYR A O 1
ATOM 769 N N . HIS A 1 98 ? -10.322 8.023 -2.242 1.00 80.62 98 HIS A N 1
ATOM 770 C CA . HIS A 1 98 ? -9.078 7.941 -1.470 1.00 80.62 98 HIS A CA 1
ATOM 771 C C . HIS A 1 98 ? -7.906 8.620 -2.180 1.00 80.62 98 HIS A C 1
ATOM 773 O O . HIS A 1 98 ? -7.125 9.321 -1.541 1.00 80.62 98 HIS A O 1
ATOM 779 N N . LEU A 1 99 ? -7.814 8.493 -3.509 1.00 81.94 99 LEU A N 1
ATOM 780 C CA . LEU A 1 99 ? -6.804 9.205 -4.300 1.00 81.94 99 LEU A CA 1
ATOM 781 C C . LEU A 1 99 ? -6.983 10.725 -4.245 1.00 81.94 99 LEU A C 1
ATOM 783 O O . LEU A 1 99 ? -6.006 11.441 -4.034 1.00 81.94 99 LEU A O 1
ATOM 787 N N . ARG A 1 100 ? -8.214 11.233 -4.388 1.00 82.19 100 ARG A N 1
ATOM 788 C CA . ARG A 1 100 ? -8.490 12.676 -4.266 1.00 82.19 100 ARG A CA 1
ATOM 789 C C . ARG A 1 100 ? -8.130 13.198 -2.881 1.00 82.19 100 ARG A C 1
ATOM 791 O O . ARG A 1 100 ? -7.446 14.210 -2.771 1.00 82.19 100 ARG A O 1
ATOM 798 N N . ARG A 1 101 ? -8.490 12.452 -1.838 1.00 81.25 101 ARG A N 1
ATOM 799 C CA . ARG A 1 101 ? -8.184 12.817 -0.454 1.00 81.25 101 ARG A CA 1
ATOM 800 C C . ARG A 1 101 ? -6.685 12.776 -0.154 1.00 81.25 101 ARG A C 1
ATOM 802 O O . ARG A 1 101 ? -6.168 13.663 0.519 1.00 81.25 101 ARG A O 1
ATOM 809 N N . LEU A 1 102 ? -5.959 11.805 -0.708 1.00 83.62 102 LEU A N 1
ATOM 810 C CA . LEU A 1 102 ? -4.498 11.752 -0.625 1.00 83.62 102 LEU A CA 1
ATOM 811 C C . LEU A 1 102 ? -3.849 12.954 -1.330 1.00 83.62 102 LEU A C 1
ATOM 813 O O . LEU A 1 102 ? -2.891 13.520 -0.807 1.00 83.62 102 LEU A O 1
ATOM 817 N N . VAL A 1 103 ? -4.377 13.373 -2.486 1.00 84.44 103 VAL A N 1
ATOM 818 C CA . VAL A 1 103 ? -3.901 14.560 -3.216 1.00 84.44 103 VAL A CA 1
ATOM 819 C C . VAL A 1 103 ? -4.157 15.841 -2.420 1.00 84.44 103 VAL A C 1
ATOM 821 O O . VAL A 1 103 ? -3.251 16.665 -2.309 1.00 84.44 103 VAL A O 1
ATOM 824 N N . GLU A 1 104 ? -5.326 15.994 -1.804 1.00 85.75 104 GLU A N 1
ATOM 825 C CA . GLU A 1 104 ? -5.635 17.140 -0.936 1.00 85.75 104 GLU A CA 1
ATOM 826 C C . GLU A 1 104 ? -4.691 17.211 0.272 1.00 85.75 104 GLU A C 1
ATOM 828 O O . GLU A 1 104 ? -4.140 18.269 0.581 1.00 85.75 104 GLU A O 1
ATOM 833 N N . LEU A 1 105 ? -4.424 16.067 0.909 1.00 82.88 105 LEU A N 1
ATOM 834 C CA . LEU A 1 105 ? -3.499 15.976 2.040 1.00 82.88 105 LEU A CA 1
ATOM 835 C C . LEU A 1 105 ? -2.030 16.142 1.620 1.00 82.88 105 LEU A C 1
ATOM 837 O O . LEU A 1 105 ? -1.199 16.554 2.430 1.00 82.88 105 LEU A O 1
ATOM 841 N N . SER A 1 106 ? -1.695 15.900 0.349 1.00 80.31 106 SER A N 1
ATOM 842 C CA . SER A 1 106 ? -0.319 15.997 -0.155 1.00 80.31 106 SER A CA 1
ATOM 843 C C . SER A 1 106 ? 0.278 17.405 -0.100 1.00 80.31 106 SER A C 1
ATOM 845 O O . SER A 1 106 ? 1.504 17.546 -0.056 1.00 80.31 106 SER A O 1
ATOM 847 N N . ALA A 1 107 ? -0.551 18.450 -0.045 1.00 79.38 107 ALA A N 1
ATOM 848 C CA . ALA A 1 107 ? -0.085 19.825 0.118 1.00 79.38 107 ALA A CA 1
ATOM 849 C C . ALA A 1 107 ? 0.562 20.069 1.496 1.00 79.38 107 ALA A C 1
ATOM 851 O O . ALA A 1 107 ? 1.466 20.895 1.600 1.00 79.38 107 ALA A O 1
ATOM 852 N N . GLY A 1 108 ? 0.137 19.330 2.528 1.00 81.88 108 GLY A N 1
ATOM 853 C CA . GLY A 1 108 ? 0.656 19.443 3.895 1.00 81.88 108 GLY A CA 1
ATOM 854 C C . GLY A 1 108 ? 1.812 18.497 4.227 1.00 81.88 108 GLY A C 1
ATOM 855 O O . GLY A 1 108 ? 2.420 18.643 5.282 1.00 81.88 108 GLY A O 1
ATOM 856 N N . LEU A 1 109 ? 2.122 17.540 3.348 1.00 81.12 109 LEU A N 1
ATOM 857 C CA . LEU A 1 109 ? 3.151 16.529 3.598 1.00 81.12 109 LEU A CA 1
ATOM 858 C C . LEU A 1 109 ? 4.563 17.048 3.301 1.00 81.12 109 LEU A C 1
ATOM 860 O O . LEU A 1 109 ? 4.816 17.677 2.263 1.00 81.12 109 LEU A O 1
ATOM 864 N N . SER A 1 110 ? 5.497 16.702 4.183 1.00 81.31 110 SER A N 1
ATOM 865 C CA . SER A 1 110 ? 6.931 16.920 3.998 1.00 81.31 110 SER A CA 1
ATOM 866 C C . SER A 1 110 ? 7.498 16.057 2.863 1.00 81.31 110 SER A C 1
ATOM 868 O O . SER A 1 110 ? 6.882 15.092 2.401 1.00 81.31 110 SER A O 1
ATOM 870 N N . ALA A 1 111 ? 8.698 16.401 2.387 1.00 75.62 111 ALA A N 1
ATOM 871 C CA . ALA A 1 111 ? 9.366 15.646 1.326 1.00 75.62 111 ALA A CA 1
ATOM 872 C C . ALA A 1 111 ? 9.653 14.184 1.729 1.00 75.62 111 ALA A C 1
ATOM 874 O O . ALA A 1 111 ? 9.506 13.283 0.904 1.00 75.62 111 ALA A O 1
ATOM 875 N N . GLU A 1 112 ? 9.993 13.940 2.998 1.00 75.88 112 GLU A N 1
ATOM 876 C CA . GLU A 1 112 ? 10.237 12.595 3.535 1.00 75.88 112 GLU A CA 1
ATOM 877 C C . GLU A 1 112 ? 8.952 11.760 3.599 1.00 75.88 112 GLU A C 1
ATOM 879 O O . GLU A 1 112 ? 8.941 10.600 3.185 1.00 75.88 112 GLU A O 1
ATOM 884 N N . GLU A 1 113 ? 7.839 12.350 4.039 1.00 79.19 113 GLU A N 1
ATOM 885 C CA . GLU A 1 113 ? 6.547 11.656 4.093 1.00 79.19 113 GLU A CA 1
ATOM 886 C C . GLU A 1 113 ? 6.026 11.320 2.693 1.00 79.19 113 GLU A C 1
ATOM 888 O O . GLU A 1 113 ? 5.519 10.220 2.460 1.00 79.19 113 GLU A O 1
ATOM 893 N N . LYS A 1 114 ? 6.215 12.230 1.729 1.00 82.06 114 LYS A N 1
ATOM 894 C CA . LYS A 1 114 ? 5.906 11.973 0.316 1.00 82.06 114 LYS A CA 1
ATOM 895 C C . LYS A 1 114 ? 6.720 10.803 -0.224 1.00 82.06 114 LYS A C 1
ATOM 897 O O . LYS A 1 114 ? 6.148 9.914 -0.853 1.00 82.06 114 LYS A O 1
ATOM 902 N N . ALA A 1 115 ? 8.020 10.756 0.063 1.00 77.81 115 ALA A N 1
ATOM 903 C CA . ALA A 1 115 ? 8.876 9.646 -0.346 1.00 77.81 115 ALA A CA 1
ATOM 904 C C . ALA A 1 115 ? 8.421 8.312 0.275 1.00 77.81 115 ALA A C 1
ATOM 906 O O . ALA A 1 115 ? 8.314 7.306 -0.428 1.00 77.81 115 ALA A O 1
ATOM 907 N N . ALA A 1 116 ? 8.063 8.305 1.563 1.00 81.94 116 ALA A N 1
ATOM 908 C CA . ALA A 1 116 ? 7.569 7.112 2.252 1.00 81.94 116 ALA A CA 1
ATOM 909 C C . ALA A 1 116 ? 6.229 6.601 1.688 1.00 81.94 116 ALA A C 1
ATOM 911 O O . ALA A 1 116 ? 6.016 5.388 1.587 1.00 81.94 116 ALA A O 1
ATOM 912 N N . ILE A 1 117 ? 5.326 7.507 1.299 1.00 85.50 117 ILE A N 1
ATOM 913 C CA . ILE A 1 117 ? 4.050 7.157 0.661 1.00 85.50 117 ILE A CA 1
ATOM 914 C C . ILE A 1 117 ? 4.288 6.579 -0.730 1.00 85.50 117 ILE A C 1
ATOM 916 O O . ILE A 1 117 ? 3.734 5.529 -1.047 1.00 85.50 117 ILE A O 1
ATOM 920 N N . VAL A 1 118 ? 5.147 7.204 -1.534 1.00 83.44 118 VAL A N 1
ATOM 921 C CA . VAL A 1 118 ? 5.507 6.692 -2.862 1.00 83.44 118 VAL A CA 1
ATOM 922 C C . VAL A 1 118 ? 6.135 5.298 -2.759 1.00 83.44 118 VAL A C 1
ATOM 924 O O . VAL A 1 118 ? 5.772 4.414 -3.530 1.00 83.44 118 VAL A O 1
ATOM 927 N N . GLU A 1 119 ? 6.994 5.048 -1.767 1.00 80.12 119 GLU A N 1
ATOM 928 C CA . GLU A 1 119 ? 7.568 3.720 -1.509 1.00 80.12 119 GLU A CA 1
ATOM 929 C C . GLU A 1 119 ? 6.498 2.671 -1.170 1.00 80.12 119 GLU A C 1
ATOM 931 O O . GLU A 1 119 ? 6.552 1.527 -1.624 1.00 80.12 119 GLU A O 1
ATOM 936 N N . ARG A 1 120 ? 5.495 3.049 -0.370 1.00 81.94 120 ARG A N 1
ATOM 937 C CA . ARG A 1 120 ? 4.368 2.166 -0.039 1.00 81.94 120 ARG A CA 1
ATOM 938 C C . ARG A 1 120 ? 3.490 1.890 -1.258 1.00 81.94 120 ARG A C 1
ATOM 940 O O . ARG A 1 120 ? 3.147 0.735 -1.492 1.00 81.94 120 ARG A O 1
ATOM 947 N N . LEU A 1 121 ? 3.176 2.918 -2.047 1.00 85.38 121 LEU A N 1
ATOM 948 C CA . LEU A 1 121 ? 2.413 2.781 -3.290 1.00 85.38 121 LEU A CA 1
ATOM 949 C C . LEU A 1 121 ? 3.157 1.911 -4.307 1.00 85.38 121 LEU A C 1
ATOM 951 O O . LEU A 1 121 ? 2.540 1.091 -4.981 1.00 85.38 121 LEU A O 1
ATOM 955 N N . ARG A 1 122 ? 4.485 2.020 -4.368 1.00 80.50 122 ARG A N 1
ATOM 956 C CA . ARG A 1 122 ? 5.328 1.176 -5.217 1.00 80.50 122 ARG A CA 1
ATOM 957 C C . ARG A 1 122 ? 5.310 -0.281 -4.783 1.00 80.50 122 ARG A C 1
ATOM 959 O O . ARG A 1 122 ? 5.115 -1.153 -5.619 1.00 80.50 122 ARG A O 1
ATOM 966 N N . ARG A 1 123 ? 5.449 -0.559 -3.482 1.00 76.50 123 ARG A N 1
ATOM 967 C CA . ARG A 1 123 ? 5.317 -1.928 -2.948 1.00 76.50 123 ARG A CA 1
ATOM 968 C C . ARG A 1 123 ? 3.947 -2.545 -3.233 1.00 76.50 123 ARG A C 1
ATOM 970 O O . ARG A 1 123 ? 3.854 -3.760 -3.352 1.00 76.50 123 ARG A O 1
ATOM 977 N N . ALA A 1 124 ? 2.914 -1.717 -3.371 1.00 79.62 124 ALA A N 1
ATOM 978 C CA . ALA A 1 124 ? 1.577 -2.133 -3.782 1.00 79.62 124 ALA A CA 1
ATOM 979 C C . ALA A 1 124 ? 1.384 -2.220 -5.314 1.00 79.62 124 ALA A C 1
ATOM 981 O O . ALA A 1 124 ? 0.290 -2.547 -5.761 1.00 79.62 124 ALA A O 1
ATOM 982 N N . GLY A 1 125 ? 2.405 -1.914 -6.125 1.00 76.56 125 GLY A N 1
ATOM 983 C CA . GLY A 1 125 ? 2.326 -1.914 -7.592 1.00 76.56 125 GLY A CA 1
ATOM 984 C C . GLY A 1 125 ? 1.541 -0.741 -8.196 1.00 76.56 125 GLY A C 1
ATOM 985 O O . GLY A 1 125 ? 1.223 -0.765 -9.380 1.00 76.56 125 GLY A O 1
ATOM 986 N N . LEU A 1 126 ? 1.216 0.280 -7.397 1.00 77.81 126 LEU A N 1
ATOM 987 C CA . LEU A 1 126 ? 0.405 1.441 -7.795 1.00 77.81 126 LEU A CA 1
ATOM 988 C C . LEU A 1 126 ? 1.238 2.663 -8.196 1.00 77.81 126 LEU A C 1
ATOM 990 O O . LEU A 1 126 ? 0.707 3.618 -8.758 1.00 77.81 126 LEU A O 1
ATOM 994 N N . ALA A 1 127 ? 2.534 2.645 -7.904 1.00 76.88 127 ALA A N 1
ATOM 995 C CA . ALA A 1 127 ? 3.490 3.622 -8.400 1.00 76.88 127 ALA A CA 1
ATOM 996 C C . ALA A 1 127 ? 4.544 2.893 -9.236 1.00 76.88 127 ALA A C 1
ATOM 998 O O . ALA A 1 127 ? 4.898 1.761 -8.885 1.00 76.88 127 ALA A O 1
ATOM 999 N N . PRO A 1 128 ? 5.062 3.519 -10.310 1.00 64.62 128 PRO A N 1
ATOM 1000 C CA . PRO A 1 128 ? 6.182 2.946 -11.033 1.00 64.62 128 PRO A CA 1
ATOM 1001 C C . PRO A 1 128 ? 7.311 2.663 -10.042 1.00 64.62 128 PRO A C 1
ATOM 1003 O O . PRO A 1 128 ? 7.504 3.399 -9.055 1.00 64.62 128 PRO A O 1
ATOM 1006 N N . ALA A 1 129 ? 8.058 1.585 -10.299 1.00 58.31 129 ALA A N 1
ATOM 1007 C CA . ALA A 1 129 ? 9.348 1.423 -9.662 1.00 58.31 129 ALA A CA 1
ATOM 1008 C C . ALA A 1 129 ? 10.061 2.771 -9.783 1.00 58.31 129 ALA A C 1
ATOM 1010 O O . ALA A 1 129 ? 9.967 3.425 -10.825 1.00 58.31 129 ALA A O 1
ATOM 1011 N N . SER A 1 130 ? 10.687 3.255 -8.711 1.00 55.56 130 SER A N 1
ATOM 1012 C CA . SER A 1 130 ? 11.694 4.292 -8.875 1.00 55.56 130 SER A CA 1
ATOM 1013 C C . SER A 1 130 ? 12.758 3.632 -9.729 1.00 55.56 130 SER A C 1
ATOM 1015 O O . SER A 1 130 ? 13.674 3.008 -9.198 1.00 55.56 130 SER A O 1
ATOM 1017 N N . GLY A 1 131 ? 12.563 3.679 -11.046 1.00 50.41 131 GLY A N 1
ATOM 1018 C CA . GLY A 1 131 ? 13.610 3.496 -12.011 1.00 50.41 131 GLY A CA 1
ATOM 1019 C C . GLY A 1 131 ? 14.633 4.504 -11.556 1.00 50.41 131 GLY A C 1
ATOM 1020 O O . GLY A 1 131 ? 14.352 5.703 -11.598 1.00 50.41 131 GLY A O 1
ATOM 1021 N N . GLY A 1 132 ? 15.694 3.992 -10.925 1.00 53.84 132 GLY A N 1
ATOM 1022 C CA . GLY A 1 132 ? 16.676 4.811 -10.231 1.00 53.84 132 GLY A CA 1
ATOM 1023 C C . GLY A 1 132 ? 17.042 5.965 -11.138 1.00 53.84 132 GLY A C 1
ATOM 1024 O O . GLY A 1 132 ? 17.210 5.719 -12.332 1.00 53.84 132 GLY A O 1
ATOM 1025 N N . ASP A 1 133 ? 17.047 7.181 -10.583 1.00 58.34 133 ASP A N 1
ATOM 1026 C CA . ASP A 1 133 ? 17.169 8.435 -11.324 1.00 58.34 133 ASP A CA 1
ATOM 1027 C C . ASP A 1 133 ? 18.090 8.254 -12.529 1.00 58.34 133 ASP A C 1
ATOM 1029 O O . ASP A 1 133 ? 19.316 8.181 -12.406 1.00 58.34 133 ASP A O 1
ATOM 1033 N N . TRP A 1 134 ? 17.480 8.073 -13.702 1.00 65.12 134 TRP A N 1
ATOM 1034 C CA . TRP A 1 134 ? 18.248 7.864 -14.912 1.00 65.12 134 TRP A CA 1
ATOM 1035 C C . TRP A 1 134 ? 19.006 9.165 -15.159 1.00 65.12 134 TRP A C 1
ATOM 1037 O O . TRP A 1 134 ? 18.374 10.229 -15.114 1.00 65.12 134 TRP A O 1
ATOM 1047 N N . PRO A 1 135 ? 20.327 9.129 -15.416 1.00 73.94 135 PRO A N 1
ATOM 1048 C CA . PRO A 1 135 ? 21.104 10.345 -15.591 1.00 73.94 135 PRO A CA 1
ATOM 1049 C C . PRO A 1 135 ? 20.420 11.251 -16.615 1.00 73.94 135 PRO A C 1
ATOM 1051 O O . PRO A 1 135 ? 20.176 10.844 -17.755 1.00 73.94 135 PRO A O 1
ATOM 1054 N N . GLN A 1 136 ? 20.060 12.467 -16.202 1.00 71.38 136 GLN A N 1
ATOM 1055 C CA . GLN A 1 136 ? 19.208 13.355 -16.998 1.00 71.38 136 GLN A CA 1
ATOM 1056 C C . GLN A 1 136 ? 19.814 13.636 -18.383 1.00 71.38 136 GLN A C 1
ATOM 1058 O O . GLN A 1 136 ? 19.087 13.720 -19.374 1.00 71.38 136 GLN A O 1
ATOM 1063 N N . GLU A 1 137 ? 21.146 13.679 -18.459 1.00 77.69 137 GLU A N 1
ATOM 1064 C CA . GLU A 1 137 ? 21.919 13.775 -19.701 1.00 77.69 137 GLU A CA 1
ATOM 1065 C C . GLU A 1 137 ? 21.712 12.563 -20.621 1.00 77.69 137 GLU A C 1
ATOM 1067 O O . GLU A 1 137 ? 21.449 12.726 -21.812 1.00 77.69 137 GLU A O 1
ATOM 1072 N N . ALA A 1 138 ? 21.752 11.342 -20.080 1.00 79.44 138 ALA A N 1
ATOM 1073 C CA . ALA A 1 138 ? 21.528 10.122 -20.850 1.00 79.44 138 ALA A CA 1
ATOM 1074 C C . ALA A 1 138 ? 20.071 10.015 -21.335 1.00 79.44 138 ALA A C 1
ATOM 1076 O O . ALA A 1 138 ? 19.828 9.566 -22.455 1.00 79.44 138 ALA A O 1
ATOM 1077 N N . ALA A 1 139 ? 19.090 10.456 -20.536 1.00 78.94 139 ALA A N 1
ATOM 1078 C CA . ALA A 1 139 ? 17.687 10.513 -20.967 1.00 78.94 139 ALA A CA 1
ATOM 1079 C C . ALA A 1 139 ? 17.469 11.561 -22.065 1.00 78.94 139 ALA A C 1
ATOM 1081 O O . ALA A 1 139 ? 16.709 11.314 -23.001 1.00 78.94 139 ALA A O 1
ATOM 1082 N N . ALA A 1 140 ? 18.124 12.722 -21.965 1.00 80.56 140 ALA A N 1
ATOM 1083 C CA . ALA A 1 140 ? 18.056 13.761 -22.988 1.00 80.56 140 ALA A CA 1
ATOM 1084 C C . ALA A 1 140 ? 18.665 13.276 -24.312 1.00 80.56 140 ALA A C 1
ATOM 1086 O O . ALA A 1 140 ? 18.013 13.369 -25.352 1.00 80.56 140 ALA A O 1
ATOM 1087 N N . ALA A 1 141 ? 19.854 12.668 -24.260 1.00 84.62 141 ALA A N 1
ATOM 1088 C CA . ALA A 1 141 ? 20.507 12.091 -25.432 1.00 84.62 141 ALA A CA 1
ATOM 1089 C C . ALA A 1 141 ? 19.652 10.990 -26.082 1.00 84.62 141 ALA A C 1
ATOM 1091 O O . ALA A 1 141 ? 19.513 10.952 -27.305 1.00 84.62 141 ALA A O 1
ATOM 1092 N N . LEU A 1 142 ? 19.034 10.113 -25.283 1.00 84.00 142 LEU A N 1
ATOM 1093 C CA . LEU A 1 142 ? 18.150 9.071 -25.804 1.00 84.00 142 LEU A CA 1
ATOM 1094 C C . LEU A 1 142 ? 16.912 9.668 -26.488 1.00 84.00 142 LEU A C 1
ATOM 1096 O O . LEU A 1 142 ? 16.561 9.241 -27.588 1.00 84.00 142 LEU A O 1
ATOM 1100 N N . ARG A 1 143 ? 16.279 10.679 -25.877 1.00 85.62 143 ARG A N 1
ATOM 1101 C CA . ARG A 1 143 ? 15.122 11.375 -26.463 1.00 85.62 143 ARG A CA 1
ATOM 1102 C C . ARG A 1 143 ? 15.471 12.042 -27.787 1.00 85.62 143 ARG A C 1
ATOM 1104 O O . ARG A 1 143 ? 14.705 11.910 -28.736 1.00 85.62 143 ARG A O 1
ATOM 1111 N N . GLU A 1 144 ? 16.631 12.686 -27.879 1.00 87.12 144 GLU A N 1
ATOM 1112 C CA . GLU A 1 144 ? 17.110 13.293 -29.123 1.00 87.12 144 GLU A CA 1
ATOM 1113 C C . GLU A 1 144 ? 17.317 12.236 -30.220 1.00 87.12 144 GLU A C 1
ATOM 1115 O O . GLU A 1 144 ? 16.821 12.379 -31.340 1.00 87.12 144 GLU A O 1
ATOM 1120 N N . ARG A 1 145 ? 18.002 11.133 -29.893 1.00 87.50 145 ARG A N 1
ATOM 1121 C CA . ARG A 1 145 ? 18.333 10.066 -30.852 1.00 87.50 145 ARG A CA 1
ATOM 1122 C C . ARG A 1 145 ? 17.104 9.308 -31.342 1.00 87.50 145 ARG A C 1
ATOM 1124 O O . ARG A 1 145 ? 17.018 9.006 -32.530 1.00 87.50 145 ARG A O 1
ATOM 1131 N N . LEU A 1 146 ? 16.162 9.029 -30.445 1.00 85.00 146 LEU A N 1
ATOM 1132 C CA . LEU A 1 146 ? 14.902 8.351 -30.758 1.00 85.00 146 LEU A CA 1
ATOM 1133 C C . LEU A 1 146 ? 13.798 9.317 -31.217 1.00 85.00 146 LEU A C 1
ATOM 1135 O O . LEU A 1 146 ? 12.711 8.866 -31.569 1.00 85.00 146 LEU A O 1
ATOM 1139 N N . ARG A 1 147 ? 14.071 10.630 -31.236 1.00 88.94 147 ARG A N 1
ATOM 1140 C CA . ARG A 1 147 ? 13.115 11.700 -31.572 1.00 88.94 147 ARG A CA 1
ATOM 1141 C C . ARG A 1 147 ? 11.809 11.608 -30.776 1.00 88.94 147 ARG A C 1
ATOM 1143 O O . ARG A 1 147 ? 10.720 11.780 -31.321 1.00 88.94 147 ARG A O 1
ATOM 1150 N N . LEU A 1 148 ? 11.925 11.315 -29.485 1.00 85.62 148 LEU A N 1
ATOM 1151 C CA . LEU A 1 148 ? 10.784 11.232 -28.577 1.00 85.62 148 LEU A CA 1
ATOM 1152 C C . LEU A 1 148 ? 10.323 12.640 -28.163 1.00 85.62 148 LEU A C 1
ATOM 1154 O O . LEU A 1 148 ? 11.163 13.529 -28.000 1.00 85.62 148 LEU A O 1
ATOM 1158 N N . PRO A 1 149 ? 9.013 12.859 -27.956 1.00 81.12 149 PRO A N 1
ATOM 1159 C CA . PRO A 1 149 ? 8.512 14.127 -27.435 1.00 81.12 149 PRO A CA 1
ATOM 1160 C C . PRO A 1 149 ? 8.997 14.359 -25.995 1.00 81.12 149 PRO A C 1
ATOM 1162 O O . PRO A 1 149 ? 9.234 13.408 -25.253 1.00 81.12 149 PRO A O 1
ATOM 1165 N N . GLU A 1 150 ? 9.111 15.619 -25.567 1.00 71.69 150 GLU A N 1
ATOM 1166 C CA . GLU A 1 150 ? 9.586 15.961 -24.210 1.00 71.69 150 GLU A CA 1
ATOM 1167 C C . GLU A 1 150 ? 8.674 15.440 -23.090 1.00 71.69 150 GLU A C 1
ATOM 1169 O O . GLU A 1 150 ? 9.133 15.224 -21.972 1.00 71.69 150 GLU A O 1
ATOM 1174 N N . SER A 1 151 ? 7.401 15.184 -23.399 1.00 72.69 151 SER A N 1
ATOM 1175 C CA . SER A 1 151 ? 6.437 14.559 -22.491 1.00 72.69 151 SER A CA 1
ATOM 1176 C C . SER A 1 151 ? 6.608 13.042 -22.349 1.00 72.69 151 SER A C 1
ATOM 1178 O O . SER A 1 151 ? 5.922 12.428 -21.534 1.00 72.69 151 SER A O 1
ATOM 1180 N N . ALA A 1 152 ? 7.486 12.410 -23.135 1.00 70.50 152 ALA A N 1
ATOM 1181 C CA . ALA A 1 152 ? 7.726 10.978 -23.041 1.00 70.50 152 ALA A CA 1
ATOM 1182 C C . ALA A 1 152 ? 8.620 10.653 -21.839 1.00 70.50 152 ALA A C 1
ATOM 1184 O O . ALA A 1 152 ? 9.774 11.084 -21.752 1.00 70.50 152 ALA A O 1
ATOM 1185 N N . HIS A 1 153 ? 8.095 9.828 -20.936 1.00 70.94 153 HIS A N 1
ATOM 1186 C CA . HIS A 1 153 ? 8.863 9.270 -19.833 1.00 70.94 153 HIS A CA 1
ATOM 1187 C C . HIS A 1 153 ? 9.791 8.164 -20.344 1.00 70.94 153 HIS A C 1
ATOM 1189 O O . HIS A 1 153 ? 9.346 7.200 -20.968 1.00 70.94 153 HIS A O 1
ATOM 1195 N N . VAL A 1 154 ? 11.088 8.317 -20.078 1.00 75.75 154 VAL A N 1
ATOM 1196 C CA . VAL A 1 154 ? 12.097 7.292 -20.354 1.00 75.75 154 VAL A CA 1
ATOM 1197 C C . VAL A 1 154 ? 12.172 6.382 -19.138 1.00 75.75 154 VAL A C 1
ATOM 1199 O O . VAL A 1 154 ? 12.683 6.778 -18.093 1.00 75.75 154 VAL A O 1
ATOM 1202 N N . ASP A 1 155 ? 11.626 5.181 -19.283 1.00 78.81 155 ASP A N 1
ATOM 1203 C CA . ASP A 1 155 ? 11.692 4.133 -18.270 1.00 78.81 155 ASP A CA 1
ATOM 1204 C C . ASP A 1 155 ? 12.991 3.324 -18.460 1.00 78.81 155 ASP A C 1
ATOM 1206 O O . ASP A 1 155 ? 13.220 2.795 -19.558 1.00 78.81 155 ASP A O 1
ATOM 1210 N N . PRO A 1 156 ? 13.867 3.240 -17.443 1.00 77.25 156 PRO A N 1
ATOM 1211 C CA . PRO A 1 156 ? 15.139 2.537 -17.556 1.00 77.25 156 PRO A CA 1
ATOM 1212 C C . PRO A 1 156 ? 14.978 1.037 -17.821 1.00 77.25 156 PRO A C 1
ATOM 1214 O O . PRO A 1 156 ? 15.753 0.489 -18.604 1.00 77.25 156 PRO A O 1
ATOM 1217 N N . GLU A 1 157 ? 13.971 0.379 -17.239 1.00 78.94 157 GLU A N 1
ATOM 1218 C CA . GLU A 1 157 ? 13.764 -1.067 -17.414 1.00 78.94 157 GLU A CA 1
ATOM 1219 C C . GLU A 1 157 ? 13.387 -1.376 -18.864 1.00 78.94 157 GLU A C 1
ATOM 1221 O O . GLU A 1 157 ? 14.041 -2.175 -19.537 1.00 78.94 157 GLU A O 1
ATOM 1226 N N . ARG A 1 158 ? 12.421 -0.625 -19.402 1.00 81.44 158 ARG A N 1
ATOM 1227 C CA . ARG A 1 158 ? 12.009 -0.735 -20.811 1.00 81.44 158 ARG A CA 1
ATOM 1228 C C . ARG A 1 158 ? 13.126 -0.367 -21.780 1.00 81.44 158 ARG A C 1
ATOM 1230 O O . ARG A 1 158 ? 13.203 -0.913 -22.877 1.00 81.44 158 ARG A O 1
ATOM 1237 N N . THR A 1 159 ? 13.991 0.569 -21.396 1.00 84.75 159 THR A N 1
ATOM 1238 C CA . THR A 1 159 ? 15.145 0.955 -22.216 1.00 84.75 159 THR A CA 1
ATOM 1239 C C . THR A 1 159 ? 16.155 -0.188 -22.301 1.00 84.75 159 THR A C 1
ATOM 1241 O O . THR A 1 159 ? 16.672 -0.455 -23.384 1.00 84.75 159 THR A O 1
ATOM 1244 N N . VAL A 1 160 ? 16.408 -0.902 -21.200 1.00 84.50 160 VAL A N 1
ATOM 1245 C CA . VAL A 1 160 ? 17.288 -2.082 -21.196 1.00 84.50 160 VAL A CA 1
ATOM 1246 C C . VAL A 1 160 ? 16.701 -3.210 -22.045 1.00 84.50 160 VAL A C 1
ATOM 1248 O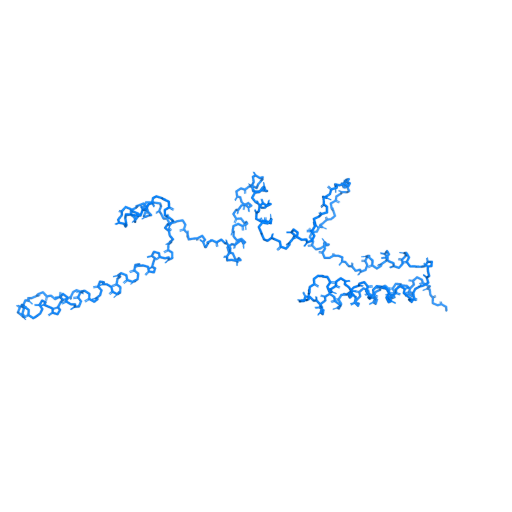 O . VAL A 1 160 ? 17.425 -3.796 -22.851 1.00 84.50 160 VAL A O 1
ATOM 1251 N N . GLU A 1 161 ? 15.397 -3.473 -21.933 1.00 86.12 161 GLU A N 1
ATOM 1252 C CA . GLU A 1 161 ? 14.708 -4.444 -22.795 1.00 86.12 161 GLU A CA 1
ATOM 1253 C C . GLU A 1 161 ? 14.837 -4.076 -24.279 1.00 86.12 161 GLU A C 1
ATOM 1255 O O . GLU A 1 161 ? 15.206 -4.911 -25.105 1.00 86.12 161 GLU A O 1
ATOM 1260 N N . LEU A 1 162 ? 14.616 -2.805 -24.623 1.00 86.69 162 LEU A N 1
ATOM 1261 C CA . LEU A 1 162 ? 14.755 -2.312 -25.991 1.00 86.69 162 LEU A CA 1
ATOM 1262 C C . LEU A 1 162 ? 16.192 -2.452 -26.516 1.00 86.69 162 LEU A C 1
ATOM 1264 O O . LEU A 1 162 ? 16.388 -2.851 -27.664 1.00 86.69 162 LEU A O 1
ATOM 1268 N N . VAL A 1 163 ? 17.204 -2.174 -25.691 1.00 87.50 163 VAL A N 1
ATOM 1269 C CA . VAL A 1 163 ? 18.612 -2.402 -26.059 1.00 87.50 163 VAL A CA 1
ATOM 1270 C C . VAL A 1 163 ? 18.882 -3.887 -26.288 1.00 87.50 163 VAL A C 1
ATOM 1272 O O . VAL A 1 163 ? 19.555 -4.231 -27.259 1.00 87.50 163 VAL A O 1
ATOM 1275 N N . SER A 1 164 ? 18.335 -4.770 -25.450 1.00 88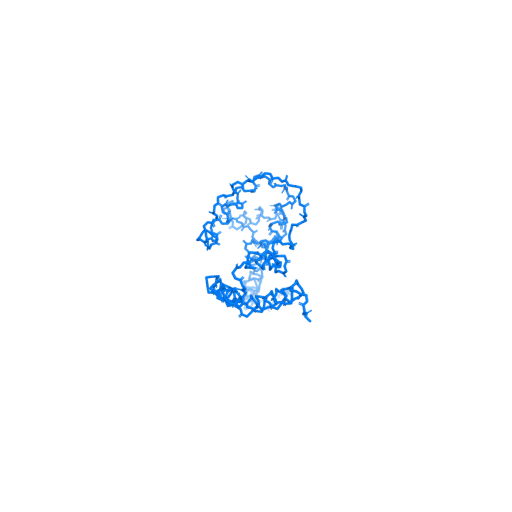.94 164 SER A N 1
ATOM 1276 C CA . SER A 1 164 ? 18.475 -6.218 -25.624 1.00 88.94 164 SER A CA 1
ATOM 1277 C C . SER A 1 164 ? 17.910 -6.680 -26.971 1.00 88.94 164 SER A C 1
ATOM 1279 O O . SER A 1 164 ? 18.616 -7.365 -27.713 1.00 88.94 164 SER A O 1
ATOM 1281 N N . LEU A 1 165 ? 16.710 -6.216 -27.339 1.00 90.06 165 LEU A N 1
ATOM 1282 C CA . LEU A 1 165 ? 16.091 -6.501 -28.638 1.00 90.06 165 LEU A CA 1
ATOM 1283 C C . LEU A 1 165 ? 16.930 -5.958 -29.806 1.00 90.06 165 LEU A C 1
ATOM 1285 O O . LEU A 1 165 ? 17.170 -6.660 -30.784 1.00 90.06 165 LEU A O 1
ATOM 1289 N N . LEU A 1 166 ? 17.430 -4.722 -29.718 1.00 88.69 166 LEU A N 1
ATOM 1290 C CA . LEU A 1 166 ? 18.232 -4.126 -30.794 1.00 88.69 166 LEU A CA 1
ATOM 1291 C C . LEU A 1 166 ? 19.575 -4.837 -30.998 1.00 88.69 166 LEU A C 1
ATOM 1293 O O . LEU A 1 166 ? 20.013 -5.021 -32.134 1.00 88.69 166 LEU A O 1
ATOM 1297 N N . VAL A 1 167 ? 20.245 -5.236 -29.918 1.00 89.00 167 VAL A N 1
ATOM 1298 C CA . VAL A 1 167 ? 21.535 -5.928 -30.015 1.00 89.00 167 VAL A CA 1
ATOM 1299 C C . VAL A 1 167 ? 21.340 -7.362 -30.503 1.00 89.00 167 VAL A C 1
ATOM 1301 O O . VAL A 1 167 ? 22.034 -7.794 -31.425 1.00 89.00 167 VAL A O 1
ATOM 1304 N N . HIS A 1 168 ? 20.397 -8.097 -29.914 1.00 84.25 168 HIS A N 1
ATOM 1305 C CA . HIS A 1 168 ? 20.232 -9.517 -30.202 1.00 84.25 168 HIS A CA 1
ATOM 1306 C C . HIS A 1 168 ? 19.455 -9.769 -31.495 1.00 84.25 168 HIS A C 1
ATOM 1308 O O . HIS A 1 168 ? 19.914 -10.536 -32.336 1.00 84.25 168 HIS A O 1
ATOM 1314 N N . ASP A 1 169 ? 18.317 -9.105 -31.688 1.00 82.19 169 ASP A N 1
ATOM 1315 C CA . ASP A 1 169 ? 17.390 -9.457 -32.769 1.00 82.19 169 ASP A CA 1
ATOM 1316 C C . ASP A 1 169 ? 17.635 -8.658 -34.048 1.00 82.19 169 ASP A C 1
ATOM 1318 O O . ASP A 1 169 ? 17.271 -9.106 -35.136 1.00 82.19 169 ASP A O 1
ATOM 1322 N N . LEU A 1 170 ? 18.270 -7.488 -33.946 1.00 85.38 170 LEU A N 1
ATOM 1323 C CA . LEU A 1 170 ? 18.581 -6.661 -35.110 1.00 85.38 170 LEU A CA 1
ATOM 1324 C C . LEU A 1 170 ? 20.064 -6.738 -35.482 1.00 85.38 170 LEU A C 1
ATOM 1326 O O . LEU A 1 170 ? 20.393 -7.144 -36.597 1.00 85.38 170 LEU A O 1
ATOM 1330 N N . ALA A 1 171 ? 20.967 -6.360 -34.574 1.00 88.50 171 ALA A N 1
ATOM 1331 C CA . ALA A 1 171 ? 22.387 -6.246 -34.904 1.00 88.50 171 ALA A CA 1
ATOM 1332 C C . ALA A 1 171 ? 23.045 -7.610 -35.176 1.00 88.50 171 ALA A C 1
ATOM 1334 O O . ALA A 1 171 ? 23.783 -7.732 -36.151 1.00 88.50 171 ALA A O 1
ATOM 1335 N N . GLY A 1 172 ? 22.741 -8.639 -34.378 1.00 87.19 172 GLY A N 1
ATOM 1336 C CA . GLY A 1 172 ? 23.283 -9.991 -34.566 1.00 87.19 172 GLY A CA 1
ATOM 1337 C C . GLY A 1 172 ? 22.952 -10.599 -35.941 1.00 87.19 172 GLY A C 1
ATOM 1338 O O . GLY A 1 172 ? 23.870 -10.921 -36.701 1.00 87.19 172 GLY A O 1
ATOM 1339 N N . PRO A 1 173 ? 21.664 -10.713 -36.319 1.00 88.56 173 PRO A N 1
ATOM 1340 C CA . PRO A 1 173 ? 21.269 -11.247 -37.619 1.00 88.56 173 PRO A CA 1
ATOM 1341 C C . PRO A 1 173 ? 21.765 -10.406 -38.795 1.00 88.56 173 PRO A C 1
ATOM 1343 O O . PRO A 1 173 ? 22.135 -10.966 -39.828 1.00 88.56 173 PRO A O 1
ATOM 1346 N N . LEU A 1 174 ? 21.803 -9.075 -38.657 1.00 89.25 174 LEU A N 1
ATOM 1347 C CA . LEU A 1 174 ? 22.369 -8.206 -39.688 1.00 89.25 174 LEU A CA 1
ATOM 1348 C C . LEU A 1 174 ? 23.863 -8.464 -39.880 1.00 89.25 174 LEU A C 1
ATOM 1350 O O . LEU A 1 174 ? 24.291 -8.595 -41.023 1.00 89.25 174 LEU A O 1
ATOM 1354 N N . ASP A 1 175 ? 24.638 -8.592 -38.803 1.00 87.88 175 ASP A N 1
ATOM 1355 C CA . ASP A 1 175 ? 26.065 -8.923 -38.882 1.00 87.88 175 ASP A CA 1
ATOM 1356 C C . ASP A 1 175 ? 26.286 -10.287 -39.556 1.00 87.88 175 ASP A C 1
ATOM 1358 O O . ASP A 1 175 ? 27.096 -10.416 -40.477 1.00 87.88 175 ASP A O 1
ATOM 1362 N N . ASP A 1 176 ? 25.482 -11.293 -39.200 1.00 87.38 176 ASP A N 1
ATOM 1363 C CA . ASP A 1 176 ? 25.514 -12.606 -39.852 1.00 87.38 176 ASP A CA 1
ATOM 1364 C C . ASP A 1 176 ? 25.205 -12.526 -41.355 1.00 87.38 176 ASP A C 1
ATOM 1366 O O . ASP A 1 176 ? 25.869 -13.182 -42.167 1.00 87.38 176 ASP A O 1
ATOM 1370 N N . ILE A 1 177 ? 24.202 -11.737 -41.749 1.00 90.62 177 ILE A N 1
ATOM 1371 C CA . ILE A 1 177 ? 23.817 -11.549 -43.153 1.00 90.62 177 ILE A CA 1
ATOM 1372 C C . ILE A 1 177 ? 24.907 -10.798 -43.910 1.00 90.62 177 ILE A C 1
ATOM 1374 O O . ILE A 1 177 ? 25.307 -11.240 -44.991 1.00 90.62 177 ILE A O 1
ATOM 1378 N N . VAL A 1 178 ? 25.411 -9.695 -43.356 1.00 89.06 178 VAL A N 1
ATOM 1379 C CA . VAL A 1 178 ? 26.498 -8.905 -43.942 1.00 89.06 178 VAL A CA 1
ATOM 1380 C C . VAL A 1 178 ? 27.703 -9.804 -44.169 1.00 89.06 178 VAL A C 1
ATOM 1382 O O . VAL A 1 178 ? 28.250 -9.836 -45.273 1.00 89.06 178 VAL A O 1
ATOM 1385 N N . TRP A 1 179 ? 28.064 -10.617 -43.178 1.00 86.81 179 TRP A N 1
ATOM 1386 C CA . TRP A 1 179 ? 29.253 -11.444 -43.273 1.00 86.81 179 TRP A CA 1
ATOM 1387 C C . TRP A 1 179 ? 29.095 -12.655 -44.191 1.00 86.81 179 TRP A C 1
ATOM 1389 O O . TRP A 1 179 ? 30.025 -13.024 -44.914 1.00 86.81 179 TRP A O 1
ATOM 1399 N N . ARG A 1 180 ? 27.892 -13.233 -44.260 1.00 86.19 180 ARG A N 1
ATOM 1400 C CA . ARG A 1 180 ? 27.550 -14.253 -45.260 1.00 86.19 180 ARG A CA 1
ATOM 1401 C C . ARG A 1 180 ? 27.621 -13.690 -46.679 1.00 86.19 180 ARG A C 1
ATOM 1403 O O . ARG A 1 180 ? 28.216 -14.321 -47.550 1.00 86.19 180 ARG A O 1
ATOM 1410 N N . THR A 1 181 ? 27.061 -12.504 -46.890 1.00 88.25 181 THR A N 1
ATOM 1411 C CA . THR A 1 181 ? 27.040 -11.832 -48.197 1.00 88.25 181 THR A CA 1
ATOM 1412 C C . THR A 1 181 ? 28.454 -11.443 -48.624 1.00 88.25 181 THR A C 1
ATOM 1414 O O . THR A 1 181 ? 28.858 -11.693 -49.757 1.00 88.25 181 THR A O 1
ATOM 1417 N N . TRP A 1 182 ? 29.264 -10.925 -47.699 1.00 85.69 182 TRP A N 1
ATOM 1418 C CA . TRP A 1 182 ? 30.654 -10.578 -47.977 1.00 85.69 182 TRP A CA 1
ATOM 1419 C C . TRP A 1 182 ? 31.496 -11.795 -48.366 1.00 85.69 182 TRP A C 1
ATOM 1421 O O . TRP A 1 182 ? 32.225 -11.746 -49.354 1.00 85.69 182 TRP A O 1
ATOM 1431 N N . LYS A 1 183 ? 31.355 -12.924 -47.657 1.00 82.25 183 LYS A N 1
ATOM 1432 C CA . LYS A 1 183 ? 32.040 -14.177 -48.021 1.00 82.25 183 LYS A CA 1
ATOM 1433 C C . LYS A 1 183 ? 31.640 -14.699 -49.402 1.00 82.25 183 LYS A C 1
ATOM 1435 O O . LYS A 1 183 ? 32.466 -15.319 -50.065 1.00 82.25 183 LYS A O 1
ATOM 1440 N N . GLN A 1 184 ? 30.402 -14.459 -49.836 1.00 84.19 184 GLN A N 1
ATOM 1441 C CA . GLN A 1 184 ? 29.945 -14.834 -51.177 1.00 84.19 184 GLN A CA 1
ATOM 1442 C C . GLN A 1 184 ? 30.549 -13.942 -52.269 1.00 84.19 184 GLN A C 1
ATOM 1444 O O . GLN A 1 184 ? 30.902 -14.446 -53.332 1.00 84.19 184 GLN A O 1
ATOM 1449 N N . ILE A 1 185 ? 30.688 -12.640 -52.012 1.00 86.31 185 ILE A N 1
ATOM 1450 C CA . ILE A 1 185 ? 31.172 -11.667 -53.004 1.00 86.31 185 ILE A CA 1
ATOM 1451 C C . ILE A 1 185 ? 32.710 -11.632 -53.064 1.00 86.31 185 ILE A C 1
ATOM 1453 O O . ILE A 1 185 ? 33.281 -11.502 -54.146 1.00 86.31 185 ILE A O 1
ATOM 1457 N N . ALA A 1 186 ? 33.396 -11.777 -51.927 1.00 75.75 186 ALA A N 1
ATOM 1458 C CA . ALA A 1 186 ? 34.850 -11.655 -51.810 1.00 75.75 186 ALA A CA 1
ATOM 1459 C C . ALA A 1 186 ? 35.471 -12.794 -50.967 1.00 75.75 186 ALA A C 1
ATOM 1461 O O . ALA A 1 186 ? 36.023 -12.557 -49.892 1.00 75.75 186 ALA A O 1
ATOM 1462 N N . PRO A 1 187 ? 35.460 -14.048 -51.457 1.00 72.25 187 PRO A N 1
ATOM 1463 C CA . PRO A 1 187 ? 35.897 -15.225 -50.692 1.00 72.25 187 PRO A CA 1
ATOM 1464 C C . PRO A 1 187 ? 37.394 -15.255 -50.331 1.00 72.25 187 PRO A C 1
ATOM 1466 O O . PRO A 1 187 ? 37.807 -16.075 -49.516 1.00 72.25 187 PRO A O 1
ATOM 1469 N N . ARG A 1 188 ? 38.218 -14.384 -50.928 1.00 71.31 188 ARG A N 1
ATOM 1470 C CA . ARG A 1 188 ? 39.662 -14.251 -50.653 1.00 71.31 188 ARG A CA 1
ATOM 1471 C C . ARG A 1 188 ? 40.026 -13.021 -49.811 1.00 71.31 188 ARG A C 1
ATOM 1473 O O . ARG A 1 188 ? 41.198 -12.676 -49.744 1.00 71.31 188 ARG A O 1
ATOM 1480 N N . SER A 1 189 ? 39.058 -12.324 -49.215 1.00 71.06 189 SER A N 1
ATOM 1481 C CA . SER A 1 189 ? 39.365 -11.155 -48.384 1.00 71.06 189 SER A CA 1
ATOM 1482 C C . SER A 1 189 ? 39.972 -11.561 -47.036 1.00 71.06 189 SER A C 1
ATOM 1484 O O . SER A 1 189 ? 39.400 -12.404 -46.349 1.00 71.06 189 SER A O 1
ATOM 1486 N N . ASP A 1 190 ? 41.053 -10.897 -46.619 1.00 73.44 190 ASP A N 1
ATOM 1487 C CA . ASP A 1 190 ? 41.747 -11.134 -45.337 1.00 73.44 190 ASP A CA 1
ATOM 1488 C C . ASP A 1 190 ? 41.003 -10.601 -44.094 1.00 73.44 190 ASP A C 1
ATOM 1490 O O . ASP A 1 190 ? 41.486 -10.722 -42.966 1.00 73.44 190 ASP A O 1
ATOM 1494 N N . LEU A 1 191 ? 39.819 -10.010 -44.273 1.00 70.44 191 LEU A N 1
ATOM 1495 C CA . LEU A 1 191 ? 38.990 -9.522 -43.173 1.00 70.44 191 LEU A CA 1
ATOM 1496 C C . LEU A 1 191 ? 38.433 -10.705 -42.367 1.00 70.44 191 LEU A C 1
ATOM 1498 O O . LEU A 1 191 ? 37.910 -11.669 -42.927 1.00 70.44 191 LEU A O 1
ATOM 1502 N N . ARG A 1 192 ? 38.542 -10.634 -41.038 1.00 63.62 192 ARG A N 1
ATOM 1503 C CA . ARG A 1 192 ? 38.029 -11.642 -40.096 1.00 63.62 192 ARG A CA 1
ATOM 1504 C C . ARG A 1 192 ? 36.926 -11.031 -39.233 1.00 63.62 192 ARG A C 1
ATOM 1506 O O . ARG A 1 192 ? 36.976 -9.840 -38.946 1.00 63.62 192 ARG A O 1
ATOM 1513 N N . ARG A 1 193 ? 35.947 -11.854 -38.831 1.00 68.06 193 ARG A N 1
ATOM 1514 C CA . ARG A 1 193 ? 34.904 -11.452 -37.868 1.00 68.06 193 ARG A CA 1
ATOM 1515 C C . ARG A 1 193 ? 35.588 -11.141 -36.533 1.00 68.06 193 ARG A C 1
ATOM 1517 O O . ARG A 1 193 ? 36.384 -11.974 -36.093 1.00 68.06 193 ARG A O 1
ATOM 1524 N N . GLY A 1 194 ? 35.329 -9.959 -35.978 1.00 60.62 194 GLY A N 1
ATOM 1525 C CA . GLY A 1 194 ? 35.745 -9.573 -34.625 1.00 60.62 194 GLY A CA 1
ATOM 1526 C C . GLY A 1 194 ? 34.847 -10.181 -33.564 1.00 60.62 194 GLY A C 1
ATOM 1527 O O . GLY A 1 194 ? 33.688 -10.504 -33.908 1.00 60.62 194 GLY A O 1
#

Sequence (194 aa):
MGDPARERARQVASTANRLRLVQIDFADESPEVRQQYLVDEIERALSRTDPDQREAFLQELEYAFPTWDAWGSAPAPAAAPSAAPPTDAREDRDPSYHLRRLVELSAGLSAEEKAAIVERLRRAGLAPASGGDWPQEAAAALRERLRLPESAHVDPERTVELVSLLVHDLAGPLDDIVWRTWKQIAPRSDLRRG

pLDDT: mean 75.81, std 14.66, range [34.47, 90.62]

Secondary structure (DSSP, 8-state):
---HHHHHHHHHHHHHHHHHHHHHHTSSS-HHHHHHHHHHHHHHHHHTS-GGGHHHHHHHHHHHS--GGGGT----------------TTTTT-HHHHHHHHHHHHTT--HHHHHHHHHHHHHTTSS--------HHHHHHHHHHHT--TT----HHHHHHHHHHIIIIIIHHHHHHHHHHHHHH-TT------

Radius of gyration: 33.26 Å; chains: 1; bounding box: 74×38×99 Å

Foldseek 3Di:
DDDVVVVLLVLLLVLLVVLVVLCVVCVVPDPVVSVVVNVVSLVVSLVVDDPVCNVVSVVSNPVNNDDPVVVPDDDDPDDDDDPDDPPPPVLVPDPVSVVVVVVVCVVVDDPVVVVVVLVVCVVVVNHPDCLPPDPVVVVVVVCVVVVPDPPDDDRPVVVVVVVVCCVPVPVVVVVVVVVVVCCVVCVPDPDDDD